Protein AF-A0AAW1JTV1-F1 (afdb_monomer_lite)

pLDDT: mean 71.6, std 23.15, range [22.08, 96.25]

Radius of gyration: 18.53 Å; chains: 1; bounding box: 73×36×43 Å

Secondary structure (DSSP, 8-state):
--------------SSEEEEEEEESS-SS-EEEEEEEEEES--SSSS---EE-TTEEEEEEEESEEEEEEEEE-TTS-EEEEEEEEE---SSSTT---EEEEEEEEHHHHHT--HHHHHHHHTT--SEEEEEETTTTEEEEEEEEEEETTEEEEEEEEEE--TTHHHHHHTTSSS-TT-----------

Structure (mmCIF, N/CA/C/O backbone):
data_AF-A0AAW1JTV1-F1
#
_entry.id   AF-A0AAW1JTV1-F1
#
loop_
_atom_site.group_PDB
_atom_site.id
_atom_site.type_symbol
_atom_site.label_atom_id
_atom_site.label_alt_id
_atom_site.label_comp_id
_atom_site.label_asym_id
_atom_site.label_entity_id
_atom_site.label_seq_id
_atom_site.pdbx_PDB_ins_code
_atom_site.Cartn_x
_atom_site.Cartn_y
_atom_site.Cartn_z
_atom_site.occupancy
_atom_site.B_iso_or_equiv
_atom_site.auth_seq_id
_atom_site.auth_comp_id
_atom_site.auth_asym_id
_atom_site.auth_atom_id
_atom_site.pdbx_PDB_model_num
ATOM 1 N N . MET A 1 1 ? 57.397 -10.780 -0.482 1.00 40.53 1 MET A N 1
ATOM 2 C CA . MET A 1 1 ? 56.504 -9.604 -0.552 1.00 40.53 1 MET A CA 1
ATOM 3 C C . MET A 1 1 ? 55.182 -10.079 -1.123 1.00 40.53 1 MET A C 1
ATOM 5 O O . MET A 1 1 ? 55.066 -10.241 -2.329 1.00 40.53 1 MET A O 1
ATOM 9 N N . SER A 1 2 ? 54.249 -10.434 -0.245 1.00 36.66 2 SER A N 1
ATOM 10 C CA . SER A 1 2 ? 52.954 -11.006 -0.615 1.00 36.66 2 SER A CA 1
ATOM 11 C C . SER A 1 2 ? 51.997 -9.858 -0.914 1.00 36.66 2 SER A C 1
ATOM 13 O O . SER A 1 2 ? 51.744 -9.028 -0.045 1.00 36.66 2 SER A O 1
ATOM 15 N N . ARG A 1 3 ? 51.544 -9.762 -2.163 1.00 36.66 3 ARG A N 1
ATOM 16 C CA . ARG A 1 3 ? 50.613 -8.734 -2.628 1.00 36.66 3 ARG A CA 1
ATOM 17 C C . ARG A 1 3 ? 49.210 -9.181 -2.216 1.00 36.66 3 ARG A C 1
ATOM 19 O O . ARG A 1 3 ? 48.700 -10.145 -2.770 1.00 36.66 3 ARG A O 1
ATOM 26 N N . SER A 1 4 ? 48.643 -8.546 -1.198 1.00 37.06 4 SER A N 1
ATOM 27 C CA . SER A 1 4 ? 47.251 -8.742 -0.800 1.00 37.06 4 SER A CA 1
ATOM 28 C C . SER A 1 4 ? 46.334 -8.182 -1.889 1.00 37.06 4 SER A C 1
ATOM 30 O O . SER A 1 4 ? 46.375 -6.991 -2.197 1.00 37.06 4 SER A O 1
ATOM 32 N N . GLU A 1 5 ? 45.542 -9.063 -2.498 1.00 38.44 5 GLU A N 1
ATOM 33 C CA . GLU A 1 5 ? 44.387 -8.702 -3.314 1.00 38.44 5 GLU A CA 1
ATOM 34 C C . GLU A 1 5 ? 43.387 -7.960 -2.427 1.00 38.44 5 GLU A C 1
ATOM 36 O O . GLU A 1 5 ? 42.869 -8.498 -1.450 1.00 38.44 5 GLU A O 1
ATOM 41 N N . VAL A 1 6 ? 43.151 -6.691 -2.751 1.00 41.97 6 VAL A N 1
ATOM 42 C CA . VAL A 1 6 ? 42.018 -5.945 -2.214 1.00 41.97 6 VAL A CA 1
ATOM 43 C C . VAL A 1 6 ? 40.786 -6.521 -2.895 1.00 41.97 6 VAL A C 1
ATOM 45 O O . VAL A 1 6 ? 40.550 -6.272 -4.077 1.00 41.97 6 VAL A O 1
ATOM 48 N N . GLN A 1 7 ? 40.041 -7.336 -2.155 1.00 36.72 7 GLN A N 1
ATOM 49 C CA . GLN A 1 7 ? 38.720 -7.794 -2.547 1.00 36.72 7 GLN A CA 1
ATOM 50 C C . GLN A 1 7 ? 37.820 -6.561 -2.629 1.00 36.72 7 GLN A C 1
ATOM 52 O O . GLN A 1 7 ? 37.421 -5.984 -1.622 1.00 36.72 7 GLN A O 1
ATOM 57 N N . SER A 1 8 ? 37.622 -6.088 -3.856 1.00 38.81 8 SER A N 1
ATOM 58 C CA . SER A 1 8 ? 36.703 -5.005 -4.163 1.00 38.81 8 SER A CA 1
ATOM 59 C C . SER A 1 8 ? 35.298 -5.544 -3.943 1.00 38.81 8 SER A C 1
ATOM 61 O O . SER A 1 8 ? 34.797 -6.279 -4.793 1.00 38.81 8 SER A O 1
ATOM 63 N N . ASP A 1 9 ? 34.679 -5.189 -2.819 1.00 37.09 9 ASP A N 1
ATOM 64 C CA . ASP A 1 9 ? 33.241 -5.350 -2.634 1.00 37.09 9 ASP A CA 1
ATOM 65 C C . ASP A 1 9 ? 32.550 -4.687 -3.826 1.00 37.09 9 ASP A C 1
ATOM 67 O O . ASP A 1 9 ? 32.603 -3.470 -4.026 1.00 37.09 9 ASP A O 1
ATOM 71 N N . SER A 1 10 ? 31.979 -5.511 -4.698 1.00 36.06 10 SER A N 1
ATOM 72 C CA . SER A 1 10 ? 31.144 -5.047 -5.787 1.00 36.06 10 SER A CA 1
ATOM 73 C C . SER A 1 10 ? 29.920 -4.396 -5.159 1.00 36.06 10 SER A C 1
ATOM 75 O O . SER A 1 10 ? 29.000 -5.088 -4.731 1.00 36.06 10 SER A O 1
ATOM 77 N N . VAL A 1 11 ? 29.921 -3.065 -5.087 1.00 39.22 11 VAL A N 1
ATOM 78 C CA . VAL A 1 11 ? 28.704 -2.281 -4.880 1.00 39.22 11 VAL A CA 1
ATOM 79 C C . VAL A 1 11 ? 27.798 -2.620 -6.056 1.00 39.22 11 VAL A C 1
ATOM 81 O O . VAL A 1 11 ? 28.020 -2.159 -7.178 1.00 39.22 11 VAL A O 1
ATOM 84 N N . GLU A 1 12 ? 26.837 -3.508 -5.826 1.00 39.34 12 GLU A N 1
ATOM 85 C CA . GLU A 1 12 ? 25.844 -3.878 -6.819 1.00 39.34 12 GLU A CA 1
ATOM 86 C C . GLU A 1 12 ? 24.985 -2.636 -7.067 1.00 39.34 12 GLU A C 1
ATOM 88 O O . GLU A 1 12 ? 24.108 -2.272 -6.286 1.00 39.34 12 GLU A O 1
ATOM 93 N N . VAL A 1 13 ? 25.330 -1.890 -8.117 1.00 43.62 13 VAL A N 1
ATOM 94 C CA . VAL A 1 13 ? 24.552 -0.734 -8.552 1.00 43.62 13 VAL A CA 1
ATOM 95 C C . VAL A 1 13 ? 23.189 -1.279 -8.959 1.00 43.62 13 VAL A C 1
ATOM 97 O O . VAL A 1 13 ? 23.071 -1.908 -10.010 1.00 43.62 13 VAL A O 1
ATOM 100 N N . VAL A 1 14 ? 22.173 -1.071 -8.118 1.00 48.91 14 VAL A N 1
ATOM 101 C CA . VAL A 1 14 ? 20.770 -1.353 -8.435 1.00 48.91 14 VAL A CA 1
ATOM 102 C C . VAL A 1 14 ? 20.417 -0.488 -9.638 1.00 48.91 14 VAL A C 1
ATOM 104 O O . VAL A 1 14 ? 20.111 0.691 -9.494 1.00 48.91 14 VAL A O 1
ATOM 107 N N . ARG A 1 15 ? 20.550 -1.044 -10.845 1.00 53.22 15 ARG A N 1
ATOM 108 C CA . ARG A 1 15 ? 20.376 -0.262 -12.074 1.00 53.22 15 ARG A CA 1
ATOM 109 C C . ARG A 1 15 ? 18.918 0.103 -12.335 1.00 53.22 15 ARG A C 1
ATOM 111 O O . ARG A 1 15 ? 18.697 1.003 -13.124 1.00 53.22 15 ARG A O 1
ATOM 118 N N . PHE A 1 16 ? 17.958 -0.546 -11.667 1.00 67.12 16 PHE A N 1
ATOM 119 C CA . PHE A 1 16 ? 16.525 -0.297 -11.835 1.00 67.12 16 PHE A CA 1
ATOM 120 C C . PHE A 1 16 ? 15.776 -0.589 -10.528 1.00 67.12 16 PHE A C 1
ATOM 122 O O . PHE A 1 16 ? 15.610 -1.752 -10.153 1.00 67.12 16 PHE A O 1
ATOM 129 N N . GLY A 1 17 ? 15.341 0.452 -9.819 1.00 75.69 17 GLY A N 1
ATOM 130 C CA . GLY A 1 17 ? 14.604 0.311 -8.559 1.00 75.69 17 GLY A CA 1
ATOM 131 C C . GLY A 1 17 ? 13.541 1.386 -8.362 1.00 75.69 17 GLY A C 1
ATOM 132 O O . GLY A 1 17 ? 13.475 2.365 -9.100 1.00 75.69 17 GLY A O 1
ATOM 133 N N . THR A 1 18 ? 12.709 1.223 -7.343 1.00 83.19 18 THR A N 1
ATOM 134 C CA . THR A 1 18 ? 11.696 2.213 -6.965 1.00 83.19 18 THR A CA 1
ATOM 135 C C . THR A 1 18 ? 12.010 2.726 -5.571 1.00 83.19 18 THR A C 1
ATOM 137 O O . THR A 1 18 ? 12.048 1.962 -4.604 1.00 83.19 18 THR A O 1
ATOM 140 N N . ARG A 1 19 ? 12.236 4.034 -5.433 1.00 85.25 19 ARG A N 1
ATOM 141 C CA . ARG A 1 19 ? 12.331 4.676 -4.123 1.00 85.25 19 ARG A CA 1
ATOM 142 C C . ARG A 1 19 ? 10.920 4.956 -3.623 1.00 85.25 19 ARG A C 1
ATOM 144 O O . ARG A 1 19 ? 10.290 5.922 -4.046 1.00 85.25 19 ARG A O 1
ATOM 151 N N . VAL A 1 20 ? 10.443 4.130 -2.704 1.00 87.06 20 VAL A N 1
ATOM 152 C CA . VAL A 1 20 ? 9.110 4.235 -2.114 1.00 87.06 20 VAL A CA 1
ATOM 153 C C . VAL A 1 20 ? 9.182 5.008 -0.803 1.00 87.06 20 VAL A C 1
ATOM 155 O O . VAL A 1 20 ? 9.934 4.657 0.107 1.00 87.06 20 VAL A O 1
ATOM 158 N N . THR A 1 21 ? 8.401 6.080 -0.708 1.00 88.50 21 THR A N 1
ATOM 159 C CA . THR A 1 21 ? 8.138 6.810 0.533 1.00 88.50 21 THR A CA 1
ATOM 160 C C . THR A 1 21 ? 6.748 6.448 1.031 1.00 88.50 21 THR A C 1
ATOM 162 O O . THR A 1 21 ? 5.757 6.663 0.331 1.00 88.50 21 THR A O 1
ATOM 165 N N . VAL A 1 22 ? 6.682 5.921 2.247 1.00 88.44 22 VAL A N 1
ATOM 166 C CA . VAL A 1 22 ? 5.445 5.472 2.892 1.00 88.44 22 VAL A CA 1
ATOM 167 C C . VAL A 1 22 ? 5.223 6.339 4.120 1.00 88.44 22 VAL A C 1
ATOM 169 O O . VAL A 1 22 ? 6.075 6.367 5.012 1.00 88.44 22 VAL A O 1
ATOM 172 N N . SER A 1 23 ? 4.112 7.073 4.155 1.00 87.62 23 SER A N 1
ATOM 173 C CA . SER A 1 23 ? 3.835 8.043 5.217 1.00 87.62 23 SER A CA 1
ATOM 174 C C . SER A 1 23 ? 2.648 7.636 6.085 1.00 87.62 23 SER A C 1
ATOM 176 O O . SER A 1 23 ? 1.521 7.532 5.602 1.00 87.62 23 SER A O 1
ATOM 178 N N . ASN A 1 24 ? 2.875 7.546 7.393 1.00 88.12 24 ASN A N 1
ATOM 179 C CA . ASN A 1 24 ? 1.824 7.435 8.397 1.00 88.12 24 ASN A CA 1
ATOM 180 C C . ASN A 1 24 ? 1.560 8.816 9.025 1.00 88.12 24 ASN A C 1
ATOM 182 O O . ASN A 1 24 ? 1.969 9.096 10.148 1.00 88.12 24 ASN A O 1
ATOM 186 N N . LYS A 1 25 ? 0.949 9.732 8.266 1.00 77.12 25 LYS A N 1
ATOM 187 C CA . LYS A 1 25 ? 0.691 11.113 8.730 1.00 77.12 25 LYS A CA 1
ATOM 188 C C . LYS A 1 25 ? -0.675 11.310 9.370 1.00 77.12 25 LYS A C 1
ATOM 190 O O . LYS A 1 25 ? -0.880 12.305 10.054 1.00 77.12 25 LYS A O 1
ATOM 195 N N . TYR A 1 26 ? -1.618 10.421 9.079 1.00 79.88 26 TYR A N 1
ATOM 196 C CA . TYR A 1 26 ? -3.025 10.631 9.407 1.00 79.88 26 TYR A CA 1
ATOM 197 C C . TYR A 1 26 ? -3.603 9.535 10.308 1.00 79.88 26 TYR A C 1
ATOM 199 O O . TYR A 1 26 ? -4.740 9.681 10.754 1.00 79.88 26 TYR A O 1
ATOM 207 N N . LEU A 1 27 ? -2.857 8.457 10.577 1.00 81.50 27 LEU A N 1
ATOM 208 C CA . LEU A 1 27 ? -3.247 7.446 11.558 1.00 81.50 27 LEU A CA 1
ATOM 209 C C . LEU A 1 27 ? -2.667 7.828 12.924 1.00 81.50 27 LEU A C 1
ATOM 211 O O . LEU A 1 27 ? -1.599 8.434 13.027 1.00 81.50 27 LEU A O 1
ATOM 215 N N . THR A 1 28 ? -3.396 7.486 13.981 1.00 85.44 28 THR A N 1
ATOM 216 C CA . THR A 1 28 ? -2.975 7.719 15.370 1.00 85.44 28 THR A CA 1
ATOM 217 C C . THR A 1 28 ?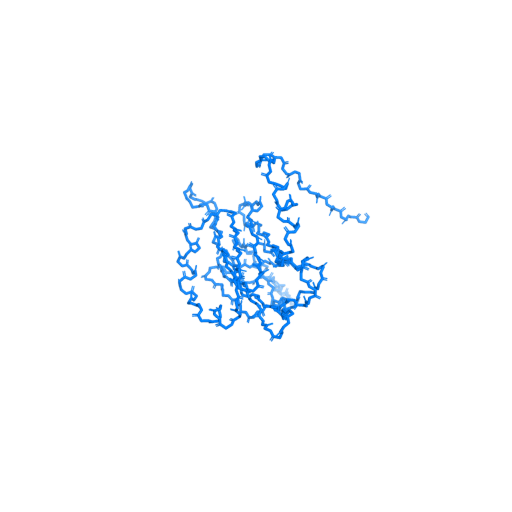 -2.160 6.565 15.939 1.00 85.44 28 THR A C 1
ATOM 219 O O . THR A 1 28 ? -1.496 6.742 16.954 1.00 85.44 28 THR A O 1
ATOM 222 N N . GLU A 1 29 ? -2.203 5.408 15.282 1.00 89.75 29 GLU A N 1
ATOM 223 C CA . GLU A 1 29 ? -1.523 4.179 15.682 1.00 89.75 29 GLU A CA 1
ATOM 224 C C . GLU A 1 29 ? -0.346 3.876 14.744 1.00 89.75 29 GLU A C 1
ATOM 226 O O . GLU A 1 29 ? -0.241 4.419 13.637 1.00 89.75 29 GLU A O 1
ATOM 231 N N . THR A 1 30 ? 0.564 3.017 15.202 1.00 92.25 30 THR A N 1
ATOM 232 C CA . THR A 1 30 ? 1.687 2.538 14.390 1.00 92.25 30 THR A CA 1
ATOM 233 C C . THR A 1 30 ? 1.175 1.680 13.239 1.00 92.25 30 THR A C 1
ATOM 235 O O . THR A 1 30 ? 0.382 0.760 13.435 1.00 92.25 30 THR A O 1
ATOM 238 N N . MET A 1 31 ? 1.674 1.970 12.040 1.00 93.88 31 MET A N 1
ATOM 239 C CA . MET A 1 31 ? 1.422 1.167 10.853 1.00 93.88 31 MET A CA 1
ATOM 240 C C . MET A 1 31 ? 2.515 0.110 10.708 1.00 93.88 31 MET A C 1
ATOM 242 O O . MET A 1 31 ? 3.699 0.418 10.846 1.00 93.88 31 MET A O 1
ATOM 246 N N . THR A 1 32 ? 2.126 -1.118 10.395 1.00 95.62 32 THR A N 1
ATOM 247 C CA . THR A 1 32 ? 3.022 -2.268 10.276 1.00 95.62 32 THR A CA 1
ATOM 248 C C . THR A 1 32 ? 3.079 -2.743 8.829 1.00 95.62 32 THR A C 1
ATOM 250 O O . THR A 1 32 ? 2.051 -2.825 8.165 1.00 95.62 32 THR A O 1
ATOM 253 N N . LEU A 1 33 ? 4.272 -3.048 8.318 1.00 95.06 33 LEU A N 1
ATOM 254 C CA . LEU A 1 33 ? 4.450 -3.771 7.059 1.00 95.06 33 LEU A CA 1
ATOM 255 C C . LEU A 1 33 ? 4.179 -5.259 7.309 1.00 95.06 33 LEU A C 1
ATOM 257 O O . LEU A 1 33 ? 4.971 -5.930 7.967 1.00 95.06 33 LEU A O 1
ATOM 261 N N . ASP A 1 34 ? 3.083 -5.774 6.759 1.00 94.56 34 ASP A N 1
ATOM 262 C CA . ASP A 1 34 ? 2.693 -7.176 6.932 1.00 94.56 34 ASP A CA 1
ATOM 263 C C . ASP A 1 34 ? 3.415 -8.089 5.937 1.00 94.56 34 ASP A C 1
ATOM 265 O O . ASP A 1 34 ? 3.880 -9.178 6.272 1.00 94.56 34 ASP A O 1
ATOM 269 N N . ARG A 1 35 ? 3.416 -7.675 4.665 1.00 93.56 35 ARG A N 1
ATOM 270 C CA . ARG A 1 35 ? 3.853 -8.482 3.523 1.00 93.56 35 ARG A CA 1
ATOM 271 C C . ARG A 1 35 ? 4.440 -7.572 2.455 1.00 93.56 35 ARG A C 1
ATOM 273 O O . ARG A 1 35 ? 3.900 -6.504 2.181 1.00 93.56 35 ARG A O 1
ATOM 280 N N . CYS A 1 36 ? 5.508 -8.020 1.812 1.00 92.69 36 CYS A N 1
ATOM 281 C CA . CYS A 1 36 ? 6.115 -7.351 0.669 1.00 92.69 36 CYS A CA 1
ATOM 282 C C . CYS A 1 36 ? 6.482 -8.415 -0.365 1.00 92.69 36 CYS A C 1
ATOM 284 O O . CYS A 1 36 ? 7.072 -9.434 -0.005 1.00 92.69 36 CYS A O 1
ATOM 286 N N . ASN A 1 37 ? 6.122 -8.193 -1.625 1.00 92.88 37 ASN A N 1
ATOM 287 C CA . ASN A 1 37 ? 6.484 -9.073 -2.729 1.00 92.88 37 ASN A CA 1
ATOM 288 C C . ASN A 1 37 ? 7.131 -8.247 -3.836 1.00 92.88 37 ASN A C 1
ATOM 290 O O . ASN A 1 37 ? 6.561 -7.253 -4.285 1.00 92.88 37 ASN A O 1
ATOM 294 N N . ILE A 1 38 ? 8.314 -8.669 -4.267 1.00 90.69 38 ILE A N 1
ATOM 295 C CA . ILE A 1 38 ? 9.074 -8.029 -5.335 1.00 90.69 38 ILE A CA 1
ATOM 296 C C . ILE A 1 38 ? 9.084 -8.987 -6.518 1.00 90.69 38 ILE A C 1
ATOM 298 O O . ILE A 1 38 ? 9.694 -10.051 -6.457 1.00 90.69 38 ILE A O 1
ATOM 302 N N . TRP A 1 39 ? 8.402 -8.604 -7.593 1.00 90.25 39 TRP A N 1
ATOM 303 C CA . TRP A 1 39 ? 8.338 -9.406 -8.814 1.00 90.25 39 TRP A CA 1
ATOM 304 C C . TRP A 1 39 ? 9.518 -9.127 -9.746 1.00 90.25 39 TRP A C 1
ATOM 306 O O . TRP A 1 39 ? 9.951 -10.024 -10.465 1.00 90.25 39 TRP A O 1
ATOM 316 N N . TYR A 1 40 ? 10.042 -7.895 -9.741 1.00 87.44 40 TYR A N 1
ATOM 317 C CA . TYR A 1 40 ? 11.199 -7.506 -10.550 1.00 87.44 40 TYR A CA 1
ATOM 318 C C . TYR A 1 40 ? 12.127 -6.560 -9.781 1.00 87.44 40 TYR A C 1
ATOM 320 O O . TYR A 1 40 ? 11.672 -5.650 -9.088 1.00 87.44 40 TYR A O 1
ATOM 328 N N . GLY A 1 41 ? 13.436 -6.761 -9.954 1.00 80.81 41 GLY A N 1
ATOM 329 C CA . GLY A 1 41 ? 14.491 -6.045 -9.234 1.00 80.81 41 GLY A CA 1
ATOM 330 C C . GLY A 1 41 ? 14.848 -6.695 -7.893 1.00 80.81 41 GLY A C 1
ATOM 331 O O . GLY A 1 41 ? 14.384 -7.786 -7.572 1.00 80.81 41 GLY A O 1
ATOM 332 N N . HIS A 1 42 ? 15.689 -6.013 -7.115 1.00 72.94 42 HIS A N 1
ATOM 333 C CA . HIS A 1 42 ? 16.173 -6.490 -5.818 1.00 72.94 42 HIS A CA 1
ATOM 334 C C . HIS A 1 42 ? 15.968 -5.437 -4.726 1.00 72.94 42 HIS A C 1
ATOM 336 O O . HIS A 1 42 ? 15.878 -4.239 -5.002 1.00 72.94 42 HIS A O 1
ATOM 342 N N . LEU A 1 43 ? 15.883 -5.897 -3.478 1.00 72.62 43 LEU A N 1
ATOM 343 C CA . LEU A 1 43 ? 15.850 -5.036 -2.301 1.00 72.62 43 LEU A CA 1
ATOM 344 C C . LEU A 1 43 ? 17.255 -4.505 -2.022 1.00 72.62 43 LEU A C 1
ATOM 346 O O . LEU A 1 43 ? 18.206 -5.277 -1.975 1.00 72.62 43 LEU A O 1
ATOM 350 N N . SER A 1 44 ? 17.377 -3.198 -1.794 1.00 69.69 44 SER A N 1
ATOM 351 C CA . SER A 1 44 ? 18.658 -2.598 -1.398 1.00 69.69 44 SER A CA 1
ATOM 352 C C . SER A 1 44 ? 18.838 -2.517 0.121 1.00 69.69 44 SER A C 1
ATOM 354 O O . SER A 1 44 ? 19.921 -2.154 0.578 1.00 69.69 44 SER A O 1
ATOM 356 N N . VAL A 1 45 ? 17.785 -2.779 0.902 1.00 67.25 45 VAL A N 1
ATOM 357 C CA . VAL A 1 45 ? 17.792 -2.675 2.366 1.00 67.25 45 VAL A CA 1
ATOM 358 C C . VAL A 1 45 ? 17.118 -3.911 2.954 1.00 67.25 45 VAL A C 1
ATOM 360 O O . VAL A 1 45 ? 15.944 -4.159 2.680 1.00 67.25 45 VAL A O 1
ATOM 363 N N . ASP A 1 46 ? 17.870 -4.655 3.761 1.00 67.62 46 ASP A N 1
ATOM 364 C CA . ASP A 1 46 ? 17.407 -5.796 4.551 1.00 67.62 46 ASP A CA 1
ATOM 365 C C . ASP A 1 46 ? 17.981 -5.652 5.978 1.00 67.62 46 ASP A C 1
ATOM 367 O O . ASP A 1 46 ? 19.203 -5.516 6.115 1.00 67.62 46 ASP A O 1
ATOM 371 N N . PRO A 1 47 ? 17.149 -5.599 7.038 1.00 75.06 47 PRO A N 1
ATOM 372 C CA . PRO A 1 47 ? 15.690 -5.747 7.039 1.00 75.06 47 PRO A CA 1
ATOM 373 C C . PRO A 1 47 ? 14.922 -4.509 6.557 1.00 75.06 47 PRO A C 1
ATOM 375 O O . PRO A 1 47 ? 15.325 -3.366 6.782 1.00 75.06 47 PRO A O 1
ATOM 378 N N . LEU A 1 48 ? 13.764 -4.746 5.926 1.00 84.06 48 LEU A N 1
ATOM 379 C CA . LEU A 1 48 ? 12.786 -3.696 5.630 1.00 84.06 48 LEU A CA 1
ATOM 380 C C . LEU A 1 48 ? 12.229 -3.111 6.938 1.00 84.06 48 LEU A C 1
ATOM 382 O O . LEU A 1 48 ? 11.955 -3.872 7.867 1.00 84.06 48 LEU A O 1
ATOM 386 N N . PRO A 1 49 ? 12.008 -1.786 7.029 1.00 83.88 49 PRO A N 1
ATOM 387 C CA . PRO A 1 49 ? 11.358 -1.200 8.193 1.00 83.88 49 PRO A CA 1
ATOM 388 C C . PRO A 1 49 ? 9.937 -1.757 8.317 1.00 83.88 49 PRO A C 1
ATOM 390 O O . PRO A 1 49 ? 9.084 -1.530 7.457 1.00 83.88 49 PRO A O 1
ATOM 393 N N . THR A 1 50 ? 9.703 -2.501 9.395 1.00 90.75 50 THR A N 1
ATOM 394 C CA . THR A 1 50 ? 8.430 -3.177 9.650 1.00 90.75 50 THR A CA 1
ATOM 395 C C . THR A 1 50 ? 7.404 -2.280 10.324 1.00 90.75 50 THR A C 1
ATOM 397 O O . THR A 1 50 ? 6.225 -2.598 10.286 1.00 90.75 50 THR A O 1
ATOM 400 N N . GLU A 1 51 ? 7.821 -1.165 10.923 1.00 94.62 51 GLU A N 1
ATOM 401 C CA . GLU A 1 51 ? 6.953 -0.258 11.673 1.00 94.62 51 GLU A CA 1
ATOM 402 C C . GLU A 1 51 ? 7.144 1.193 11.233 1.00 94.62 51 GLU A C 1
ATOM 404 O O . GLU A 1 51 ? 8.262 1.659 10.995 1.00 94.62 51 GLU A O 1
ATOM 409 N N . ILE A 1 52 ? 6.034 1.920 11.143 1.00 92.62 52 ILE A N 1
ATOM 410 C CA . ILE A 1 52 ? 5.980 3.331 10.773 1.00 92.62 52 ILE A CA 1
ATOM 411 C C . ILE A 1 52 ? 5.123 4.042 11.820 1.00 92.62 52 ILE A C 1
ATOM 413 O O . ILE A 1 52 ? 3.892 3.929 11.834 1.00 92.62 52 ILE A O 1
ATOM 417 N N . LEU A 1 53 ? 5.793 4.771 12.712 1.00 92.88 53 LEU A N 1
ATOM 418 C CA . LEU A 1 53 ? 5.169 5.483 13.828 1.00 92.88 53 LEU A CA 1
ATOM 419 C C . LEU A 1 53 ? 4.179 6.560 13.344 1.00 92.88 53 LEU A C 1
ATOM 421 O O . LEU A 1 53 ? 4.349 7.090 12.238 1.00 92.88 53 LEU A O 1
ATOM 425 N N . PRO A 1 54 ? 3.194 6.947 14.172 1.00 88.94 54 PRO A N 1
ATOM 426 C CA . PRO A 1 54 ? 2.327 8.086 13.886 1.00 88.94 54 PRO A CA 1
ATOM 427 C C . PRO A 1 54 ? 3.126 9.358 13.578 1.00 88.94 54 PRO A C 1
ATOM 429 O O . PRO A 1 54 ? 4.141 9.644 14.215 1.00 88.94 54 PRO A O 1
ATOM 432 N N . ASN A 1 55 ? 2.647 10.146 12.617 1.00 84.56 55 ASN A N 1
ATOM 433 C CA . ASN A 1 55 ? 3.288 11.367 12.116 1.00 84.56 55 ASN A CA 1
ATOM 434 C C . ASN A 1 55 ? 4.708 11.163 11.554 1.00 84.56 55 ASN A C 1
ATOM 436 O O . ASN A 1 55 ? 5.519 12.091 11.569 1.00 84.56 55 ASN A O 1
ATOM 440 N N . SER A 1 56 ? 5.014 9.972 11.032 1.00 87.94 56 SER A N 1
ATOM 441 C CA . SER A 1 56 ? 6.329 9.655 10.465 1.00 87.94 56 SER A CA 1
ATOM 442 C C . SER A 1 56 ? 6.251 9.127 9.030 1.00 87.94 56 SER A C 1
ATOM 444 O O . SER A 1 56 ? 5.177 8.955 8.442 1.00 87.94 56 SER A O 1
ATOM 446 N N . SER A 1 57 ? 7.411 8.944 8.401 1.00 87.19 57 SER A N 1
ATOM 447 C CA . SER A 1 57 ? 7.517 8.362 7.064 1.00 87.19 57 SER A CA 1
ATOM 448 C C . SER A 1 57 ? 8.827 7.602 6.925 1.00 87.19 57 SER A C 1
ATOM 450 O O . SER A 1 57 ? 9.850 8.023 7.466 1.00 87.19 57 SER A O 1
ATOM 452 N N . VAL A 1 58 ? 8.807 6.523 6.152 1.00 87.56 58 VAL A N 1
ATOM 453 C CA . VAL A 1 58 ? 10.001 5.746 5.805 1.00 87.56 58 VAL A CA 1
ATOM 454 C C . VAL A 1 58 ? 10.275 5.861 4.314 1.00 87.56 58 VAL A C 1
ATOM 456 O O . VAL A 1 58 ? 9.350 5.980 3.511 1.00 87.56 58 VAL A O 1
ATOM 459 N N . LYS A 1 59 ? 11.556 5.850 3.946 1.00 86.38 59 LYS A N 1
ATOM 460 C CA . LYS A 1 59 ? 12.017 5.849 2.555 1.00 86.38 59 LYS A CA 1
ATOM 461 C C . LYS A 1 59 ? 12.802 4.575 2.310 1.00 86.38 59 LYS A C 1
ATOM 463 O O . LYS A 1 59 ? 13.739 4.293 3.051 1.00 86.38 59 LYS A O 1
ATOM 468 N N . ILE A 1 60 ? 12.428 3.830 1.281 1.00 85.31 60 ILE A N 1
ATOM 469 C CA . ILE A 1 60 ? 12.976 2.504 1.006 1.00 85.31 60 ILE A CA 1
ATOM 470 C C . ILE A 1 60 ? 13.266 2.397 -0.487 1.00 85.31 60 ILE A C 1
ATOM 472 O O . ILE A 1 60 ? 12.475 2.867 -1.300 1.00 85.31 60 ILE A O 1
ATOM 476 N N . LEU A 1 61 ? 14.396 1.796 -0.858 1.00 84.88 61 LEU A N 1
ATOM 477 C CA . LEU A 1 61 ? 14.681 1.432 -2.244 1.00 84.88 61 LEU A CA 1
ATOM 478 C C . LEU A 1 61 ? 14.304 -0.038 -2.458 1.00 84.88 61 LEU A C 1
ATOM 480 O O . LEU A 1 61 ? 14.917 -0.934 -1.874 1.00 84.88 61 LEU A O 1
ATOM 484 N N . LEU A 1 62 ? 13.277 -0.257 -3.273 1.00 87.38 62 LEU A N 1
ATOM 485 C CA . LEU A 1 62 ? 12.715 -1.563 -3.604 1.00 87.38 62 LEU A CA 1
ATOM 486 C C . LEU A 1 62 ? 13.003 -1.913 -5.069 1.00 87.38 62 LEU A C 1
ATOM 488 O O . LEU A 1 62 ? 13.463 -1.068 -5.842 1.00 87.38 62 LEU A O 1
ATOM 492 N N . GLY A 1 63 ? 12.706 -3.155 -5.455 1.00 85.38 63 GLY A N 1
ATOM 493 C CA . GLY A 1 63 ? 12.748 -3.560 -6.858 1.00 85.38 63 GLY A CA 1
ATOM 494 C C . GLY A 1 63 ? 11.799 -2.724 -7.721 1.00 85.38 63 GLY A C 1
ATOM 495 O O . GLY A 1 63 ? 10.863 -2.109 -7.213 1.00 85.38 63 GLY A O 1
ATOM 496 N N . SER A 1 64 ? 12.042 -2.706 -9.029 1.00 86.00 64 SER A N 1
ATOM 497 C CA . SER A 1 64 ? 11.278 -1.924 -10.006 1.00 86.00 64 SER A CA 1
ATOM 498 C C . SER A 1 64 ? 9.806 -2.321 -10.109 1.00 86.00 64 SER A C 1
ATOM 500 O O . SER A 1 64 ? 8.997 -1.555 -10.624 1.00 86.00 64 SER A O 1
ATOM 502 N N . LYS A 1 65 ? 9.433 -3.506 -9.622 1.00 89.44 65 LYS A N 1
ATOM 503 C CA . LYS A 1 65 ? 8.040 -3.930 -9.571 1.00 89.44 65 LYS A CA 1
ATOM 504 C C . LYS A 1 65 ? 7.755 -4.746 -8.325 1.00 89.44 65 LYS A C 1
ATOM 506 O O . LYS A 1 65 ? 8.430 -5.745 -8.063 1.00 89.44 65 LYS A O 1
ATOM 511 N N . GLY A 1 66 ? 6.705 -4.380 -7.610 1.00 92.88 66 GLY A N 1
ATOM 512 C CA . GLY A 1 66 ? 6.320 -5.069 -6.391 1.00 92.88 66 GLY A CA 1
ATOM 513 C C . GLY A 1 66 ? 4.999 -4.583 -5.827 1.00 92.88 66 GLY A C 1
ATOM 514 O O . GLY A 1 66 ? 4.329 -3.716 -6.392 1.00 92.88 66 GLY A O 1
ATOM 515 N N . ALA A 1 67 ? 4.631 -5.163 -4.696 1.00 94.88 67 ALA A N 1
ATOM 516 C CA . ALA A 1 67 ? 3.578 -4.643 -3.851 1.00 94.88 67 ALA A CA 1
ATOM 517 C C . ALA A 1 67 ? 3.938 -4.807 -2.373 1.00 94.88 67 ALA A C 1
ATOM 519 O O . ALA A 1 67 ? 4.711 -5.685 -1.982 1.00 94.88 67 ALA A O 1
ATOM 520 N N . ALA A 1 68 ? 3.359 -3.950 -1.546 1.00 94.94 68 ALA A N 1
ATOM 521 C CA . ALA A 1 68 ? 3.499 -3.981 -0.105 1.00 94.94 68 ALA A CA 1
ATOM 522 C C . ALA A 1 68 ? 2.122 -3.832 0.538 1.00 94.94 68 ALA A C 1
ATOM 524 O O . ALA A 1 68 ? 1.320 -2.990 0.128 1.00 94.94 68 ALA A O 1
ATOM 525 N N . GLN A 1 69 ? 1.863 -4.661 1.544 1.00 96.25 69 GLN A N 1
ATOM 526 C CA . GLN A 1 69 ? 0.686 -4.567 2.385 1.00 96.25 69 GLN A CA 1
ATOM 527 C C . GLN A 1 69 ? 1.077 -3.993 3.738 1.00 96.25 69 GLN A C 1
ATOM 529 O O . GLN A 1 69 ? 1.931 -4.549 4.432 1.00 96.25 69 GLN A O 1
ATOM 534 N N . TYR A 1 70 ? 0.383 -2.936 4.129 1.00 95.25 70 TYR A N 1
ATOM 535 C CA . TYR A 1 70 ? 0.501 -2.327 5.441 1.00 95.25 70 TYR A CA 1
ATOM 536 C C . TYR A 1 70 ? -0.786 -2.523 6.225 1.00 95.25 70 TYR A C 1
ATOM 538 O O . TYR A 1 70 ? -1.864 -2.547 5.631 1.00 95.25 70 TYR A O 1
ATOM 546 N N . SER A 1 71 ? -0.694 -2.623 7.545 1.00 95.44 71 SER A N 1
ATOM 547 C CA . SER A 1 71 ? -1.853 -2.673 8.428 1.00 95.44 71 SER A CA 1
ATOM 548 C C . SER A 1 71 ? -1.718 -1.741 9.617 1.00 95.44 71 SER A C 1
ATOM 550 O O . SER A 1 71 ? -0.629 -1.296 9.967 1.00 95.44 71 SER A O 1
ATOM 552 N N . CYS A 1 72 ? -2.852 -1.393 10.212 1.00 93.25 72 CYS A N 1
ATOM 553 C CA . CYS A 1 72 ? -2.920 -0.524 11.375 1.00 93.25 72 CYS A CA 1
ATOM 554 C C . CYS A 1 72 ? -4.186 -0.861 12.172 1.00 93.25 72 CYS A C 1
ATOM 556 O O . CYS A 1 72 ? -5.261 -0.994 11.566 1.00 93.25 72 CYS A O 1
ATOM 558 N N . PRO A 1 73 ? -4.105 -0.981 13.509 1.00 90.06 73 PRO A N 1
ATOM 559 C CA . PRO A 1 73 ? -5.292 -1.028 14.352 1.00 90.06 73 PRO A CA 1
ATOM 560 C C . PRO A 1 73 ? -6.156 0.215 14.126 1.00 90.06 73 PRO A C 1
ATOM 562 O O . PRO A 1 73 ? -5.634 1.322 13.965 1.00 90.06 73 PRO A O 1
ATOM 565 N N . VAL A 1 74 ? -7.475 0.033 14.112 1.00 77.62 74 VAL A N 1
ATOM 566 C CA . VAL A 1 74 ? -8.439 1.132 13.999 1.00 77.62 74 VAL A CA 1
ATOM 567 C C . VAL A 1 74 ? -9.358 1.161 15.217 1.00 77.62 74 VAL A C 1
ATOM 569 O O . VAL A 1 74 ? -9.517 0.171 15.941 1.00 77.62 74 VAL A O 1
ATOM 572 N N . SER A 1 75 ? -9.958 2.320 15.484 1.00 70.62 75 SER A N 1
ATOM 573 C CA . SER A 1 75 ? -10.900 2.465 16.593 1.00 70.62 75 SER A CA 1
ATOM 574 C C . SER A 1 75 ? -12.076 1.494 16.425 1.00 70.62 75 SER A C 1
ATOM 576 O O . SER A 1 75 ? -12.665 1.390 15.354 1.00 70.62 75 SER A O 1
ATOM 578 N N . GLY A 1 76 ? -12.409 0.760 17.490 1.00 70.12 76 GLY A N 1
ATOM 579 C CA . GLY A 1 76 ? -13.436 -0.292 17.452 1.00 70.12 76 GLY A CA 1
ATOM 580 C C . GLY A 1 76 ? -12.894 -1.725 17.438 1.00 70.12 76 GLY A C 1
ATOM 581 O O . GLY A 1 76 ? -13.690 -2.657 17.468 1.00 70.12 76 GLY A O 1
ATOM 582 N N . GLY A 1 77 ? -11.569 -1.914 17.466 1.00 74.81 77 GLY A N 1
ATOM 583 C CA . GLY A 1 77 ? -10.935 -3.233 17.619 1.00 74.81 77 GLY A CA 1
ATOM 584 C C . GLY A 1 77 ? -10.747 -4.004 16.311 1.00 74.81 77 GLY A C 1
ATOM 585 O O . GLY A 1 77 ? -10.251 -5.128 16.332 1.00 74.81 77 GLY A O 1
ATOM 586 N N . GLU A 1 78 ? -11.116 -3.405 15.182 1.00 84.12 78 GLU A N 1
ATOM 587 C CA . GLU A 1 78 ? -10.799 -3.916 13.853 1.00 84.12 78 GLU A CA 1
ATOM 588 C C . GLU A 1 78 ? -9.383 -3.485 13.431 1.00 84.12 78 GLU A C 1
ATOM 590 O O . GLU A 1 78 ? -8.796 -2.548 13.979 1.00 84.12 78 GLU A O 1
ATOM 595 N N . THR A 1 79 ? -8.836 -4.156 12.420 1.00 91.81 79 THR A N 1
ATOM 596 C CA . THR A 1 79 ? -7.569 -3.774 11.786 1.00 91.81 79 THR A CA 1
ATOM 597 C C . THR A 1 79 ? -7.844 -3.452 10.330 1.00 91.81 79 THR A C 1
ATOM 599 O O . THR A 1 79 ? -8.423 -4.270 9.608 1.00 91.81 79 THR A O 1
ATOM 602 N N . ALA A 1 80 ? -7.412 -2.278 9.884 1.00 91.94 80 ALA A N 1
ATOM 603 C CA . ALA A 1 80 ? -7.432 -1.926 8.475 1.00 91.94 80 ALA A CA 1
ATOM 604 C C . ALA A 1 80 ? -6.102 -2.291 7.827 1.00 91.94 80 ALA A C 1
ATOM 606 O O . ALA A 1 80 ? -5.057 -2.322 8.483 1.00 91.94 80 ALA A O 1
ATOM 607 N N . ALA A 1 81 ? -6.152 -2.556 6.530 1.00 94.69 81 ALA A N 1
ATOM 608 C CA . ALA A 1 81 ? -4.974 -2.769 5.721 1.00 94.69 81 ALA A CA 1
ATOM 609 C C . ALA A 1 81 ? -5.074 -2.030 4.390 1.00 94.69 81 ALA A C 1
ATOM 611 O O . ALA A 1 81 ? -6.155 -1.686 3.903 1.00 94.69 81 ALA A O 1
ATOM 612 N N . TRP A 1 82 ? -3.908 -1.804 3.810 1.00 94.69 82 TRP A N 1
ATOM 613 C CA . TRP A 1 82 ? -3.708 -1.084 2.572 1.00 94.69 82 TRP A CA 1
ATOM 614 C C . TRP A 1 82 ? -2.701 -1.835 1.724 1.00 94.69 82 TRP A C 1
ATOM 616 O O . TRP A 1 82 ? -1.704 -2.335 2.244 1.00 94.69 82 TRP A O 1
ATOM 626 N N . ILE A 1 83 ? -2.938 -1.873 0.422 1.00 95.62 83 ILE A N 1
ATOM 627 C CA . ILE A 1 83 ? -2.011 -2.430 -0.553 1.00 95.62 83 ILE A CA 1
ATOM 628 C C . ILE A 1 83 ? -1.546 -1.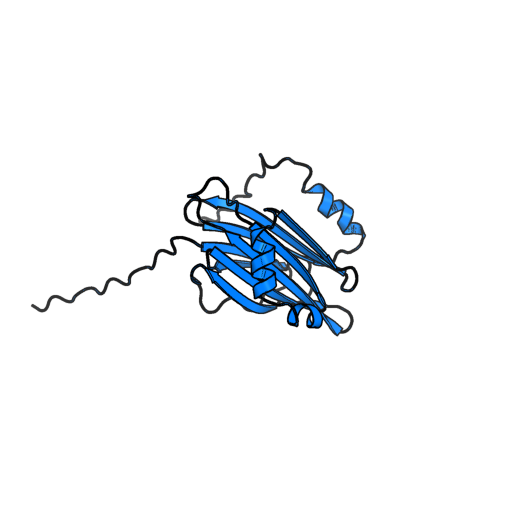300 -1.455 1.00 95.62 83 ILE A C 1
ATOM 630 O O . ILE A 1 83 ? -2.359 -0.573 -2.024 1.00 95.62 83 ILE A O 1
ATOM 634 N N . LEU A 1 84 ? -0.229 -1.188 -1.577 1.00 94.88 84 LEU A N 1
ATOM 635 C CA . LEU A 1 84 ? 0.459 -0.320 -2.517 1.00 94.88 84 LEU A CA 1
ATOM 636 C C . LEU A 1 84 ? 1.214 -1.203 -3.505 1.00 94.88 84 LEU A C 1
ATOM 638 O O . LEU A 1 84 ? 2.144 -1.900 -3.103 1.00 94.88 84 LEU A O 1
ATOM 642 N N . ALA A 1 85 ? 0.835 -1.168 -4.778 1.00 95.12 85 ALA A N 1
ATOM 643 C CA . ALA A 1 85 ? 1.527 -1.861 -5.859 1.00 95.12 85 ALA A CA 1
ATOM 644 C C . ALA A 1 85 ? 2.156 -0.862 -6.832 1.00 95.12 85 ALA A C 1
ATOM 646 O O . ALA A 1 85 ? 1.586 0.201 -7.088 1.00 95.12 85 ALA A O 1
ATOM 647 N N . TRP A 1 86 ? 3.309 -1.223 -7.393 1.00 92.00 86 TRP A N 1
ATOM 648 C CA . TRP A 1 86 ? 4.036 -0.414 -8.370 1.00 92.00 86 TRP A CA 1
ATOM 649 C C . TRP A 1 86 ? 4.630 -1.265 -9.500 1.00 92.00 86 TRP A C 1
ATOM 651 O O . TRP A 1 86 ? 5.030 -2.414 -9.297 1.00 92.00 86 TRP A O 1
ATOM 661 N N . ASP A 1 87 ? 4.698 -0.680 -10.692 1.00 89.56 87 ASP A N 1
ATOM 662 C CA . ASP A 1 87 ? 5.443 -1.167 -11.858 1.00 89.56 87 ASP A CA 1
ATOM 663 C C . ASP A 1 87 ? 6.169 0.034 -12.464 1.00 89.56 87 ASP A C 1
ATOM 665 O O . ASP A 1 87 ? 5.580 0.814 -13.208 1.00 89.56 87 ASP A O 1
ATOM 669 N N . SER A 1 88 ? 7.429 0.235 -12.074 1.00 80.94 88 SER A N 1
ATOM 670 C CA . SER A 1 88 ? 8.288 1.282 -12.616 1.00 80.94 88 SER A CA 1
ATOM 671 C C . SER A 1 88 ? 9.272 0.682 -13.614 1.00 80.94 88 SER A C 1
ATOM 673 O O . SER A 1 88 ? 10.369 0.242 -13.246 1.00 80.94 88 SER A O 1
ATOM 675 N N . ARG A 1 89 ? 8.871 0.586 -14.882 1.00 70.69 89 ARG A N 1
ATOM 676 C CA . ARG A 1 89 ? 9.753 0.062 -15.930 1.00 70.69 89 ARG A CA 1
ATOM 677 C C . ARG A 1 89 ? 10.736 1.145 -16.335 1.00 70.69 89 ARG A C 1
ATOM 679 O O . ARG A 1 89 ? 10.353 2.263 -16.652 1.00 70.69 89 ARG A O 1
ATOM 686 N N . ALA A 1 90 ? 12.016 0.793 -16.354 1.00 55.34 90 ALA A N 1
ATOM 687 C CA . ALA A 1 90 ? 13.059 1.701 -16.797 1.00 55.34 90 ALA A CA 1
ATOM 688 C C . ALA A 1 90 ? 12.766 2.248 -18.204 1.00 55.34 90 ALA A C 1
ATOM 690 O O . ALA A 1 90 ? 12.337 1.515 -19.095 1.00 55.34 90 ALA A O 1
ATOM 691 N N . HIS A 1 91 ? 13.015 3.543 -18.392 1.00 51.78 91 HIS A N 1
ATOM 692 C CA . HIS A 1 91 ? 12.693 4.311 -19.593 1.00 51.78 91 HIS A CA 1
ATOM 693 C C . HIS A 1 91 ? 13.528 3.926 -20.827 1.00 51.78 91 HIS A C 1
ATOM 695 O O . HIS A 1 91 ? 14.404 4.670 -21.266 1.00 51.78 91 HIS A O 1
ATOM 701 N N . ASN A 1 92 ? 13.236 2.788 -21.447 1.00 47.12 92 ASN A N 1
ATOM 702 C CA . ASN A 1 92 ? 13.738 2.461 -22.785 1.00 47.12 92 ASN A CA 1
ATOM 703 C C . ASN A 1 92 ? 12.638 2.102 -23.795 1.00 47.12 92 ASN A C 1
ATOM 705 O O . ASN A 1 92 ? 12.954 1.828 -24.953 1.00 47.12 92 ASN A O 1
ATOM 709 N N . THR A 1 93 ? 11.354 2.202 -23.423 1.00 44.91 93 THR A N 1
ATOM 710 C CA . THR A 1 93 ? 10.241 2.144 -24.384 1.00 44.91 93 THR A CA 1
ATOM 711 C C . THR A 1 93 ? 9.247 3.301 -24.174 1.00 44.91 93 THR A C 1
ATOM 713 O O . THR A 1 93 ? 8.885 3.587 -23.037 1.00 44.91 93 THR A O 1
ATOM 716 N N . PRO A 1 94 ? 8.787 3.996 -25.237 1.00 44.84 94 PRO A N 1
ATOM 717 C CA . PRO A 1 94 ? 7.932 5.191 -25.118 1.00 44.84 94 PRO A CA 1
ATOM 718 C C . PRO A 1 94 ? 6.491 4.949 -24.636 1.00 44.84 94 PRO A C 1
ATOM 720 O O . PRO A 1 94 ? 5.694 5.882 -24.660 1.00 44.84 94 PRO A O 1
ATOM 723 N N . VAL A 1 95 ? 6.124 3.708 -24.301 1.00 47.72 95 VAL A N 1
ATOM 724 C CA . VAL A 1 95 ? 4.718 3.276 -24.161 1.00 47.72 95 VAL A CA 1
ATOM 725 C C . VAL A 1 95 ? 4.407 2.712 -22.770 1.00 47.72 95 VAL A C 1
ATOM 727 O O . VAL A 1 95 ? 3.245 2.687 -22.371 1.00 47.72 95 VAL A O 1
ATOM 730 N N . ASP A 1 96 ? 5.429 2.341 -21.999 1.00 55.34 96 ASP A N 1
ATOM 731 C CA . ASP A 1 96 ? 5.263 1.812 -20.648 1.00 55.34 96 ASP A CA 1
ATOM 732 C C . ASP A 1 96 ? 5.597 2.919 -19.643 1.00 55.34 96 ASP A C 1
ATOM 734 O O . ASP A 1 96 ? 6.751 3.144 -19.283 1.00 55.34 96 ASP A O 1
ATOM 738 N N . HIS A 1 97 ? 4.574 3.672 -19.247 1.00 69.62 97 HIS A N 1
ATOM 739 C CA . HIS A 1 97 ? 4.678 4.598 -18.124 1.00 69.62 97 HIS A CA 1
ATOM 740 C C . HIS A 1 97 ? 4.818 3.818 -16.816 1.00 69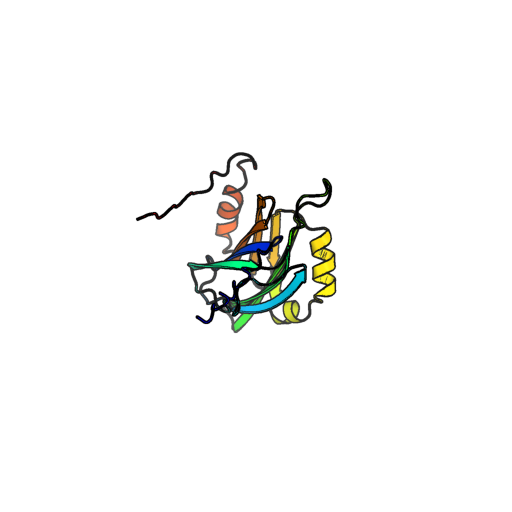.62 97 HIS A C 1
ATOM 742 O O . HIS A 1 97 ? 4.346 2.689 -16.723 1.00 69.62 97 HIS A O 1
ATOM 748 N N . ASP A 1 98 ? 5.416 4.436 -15.799 1.00 82.38 98 ASP A N 1
ATOM 749 C CA . ASP A 1 98 ? 5.329 3.924 -14.435 1.00 82.38 98 ASP A CA 1
ATOM 750 C C . ASP A 1 98 ? 3.861 3.841 -14.001 1.00 82.38 98 ASP A C 1
ATOM 752 O O . ASP A 1 98 ? 3.073 4.752 -14.269 1.00 82.38 98 ASP A O 1
ATOM 756 N N . GLN A 1 99 ? 3.489 2.757 -13.333 1.00 88.94 99 GLN A N 1
ATOM 757 C CA . GLN A 1 99 ? 2.110 2.485 -12.942 1.00 88.94 99 GLN A CA 1
ATOM 758 C C . GLN A 1 99 ? 2.029 2.169 -11.461 1.00 88.94 99 GLN A C 1
ATOM 760 O O . GLN A 1 99 ? 2.935 1.569 -10.876 1.00 88.94 99 GLN A O 1
ATOM 765 N N . ILE A 1 100 ? 0.907 2.546 -10.865 1.00 90.06 100 ILE A N 1
ATOM 766 C CA . ILE A 1 100 ? 0.578 2.223 -9.486 1.00 90.06 100 ILE A CA 1
ATOM 767 C C . ILE A 1 100 ? -0.834 1.675 -9.386 1.00 90.06 100 ILE A C 1
ATOM 769 O O . ILE A 1 100 ? -1.694 1.941 -10.222 1.00 90.06 100 ILE A O 1
ATOM 773 N N . SER A 1 101 ? -1.068 0.903 -8.336 1.00 93.31 101 SER A N 1
ATOM 774 C CA . SER A 1 101 ? -2.414 0.543 -7.919 1.00 93.31 101 SER A CA 1
ATOM 775 C C . SER A 1 101 ? -2.491 0.566 -6.408 1.00 93.31 101 SER A C 1
ATOM 777 O O . SER A 1 101 ? -1.591 0.061 -5.727 1.00 93.31 101 SER A O 1
ATOM 779 N N . VAL A 1 102 ? -3.563 1.155 -5.889 1.00 92.31 102 VAL A N 1
ATOM 780 C CA . VAL A 1 102 ? -3.821 1.190 -4.453 1.00 92.31 102 VAL A CA 1
ATOM 781 C C . VAL A 1 102 ? -5.201 0.651 -4.118 1.00 92.31 102 VAL A C 1
ATOM 783 O O . VAL A 1 102 ? -6.169 0.840 -4.847 1.00 92.31 102 VAL A O 1
ATOM 786 N N . THR A 1 103 ? -5.299 -0.020 -2.978 1.00 94.19 103 THR A N 1
ATOM 787 C CA . THR A 1 103 ? -6.580 -0.432 -2.397 1.00 94.19 103 THR A CA 1
ATOM 788 C C . THR A 1 103 ? -6.463 -0.474 -0.882 1.00 94.19 103 THR A C 1
ATOM 790 O O . THR A 1 103 ? -5.361 -0.589 -0.339 1.00 94.19 103 THR A O 1
ATOM 793 N N . CYS A 1 104 ? -7.586 -0.377 -0.179 1.00 92.31 104 CYS A N 1
ATOM 794 C CA . CYS A 1 104 ? -7.621 -0.536 1.268 1.00 92.31 104 CYS A CA 1
ATOM 795 C C . CYS A 1 104 ? -8.955 -1.084 1.761 1.00 92.31 104 CYS A C 1
ATOM 797 O O . CYS A 1 104 ? -9.935 -1.119 1.020 1.00 92.31 104 CYS A O 1
ATOM 799 N N . GLY A 1 105 ? -8.985 -1.519 3.016 1.00 91.56 105 GLY A N 1
ATOM 800 C CA . GLY A 1 105 ? -10.191 -2.009 3.674 1.00 91.56 105 GLY A CA 1
ATOM 801 C C . GLY A 1 105 ? -9.862 -2.832 4.911 1.00 91.56 105 GLY A C 1
ATOM 802 O O . GLY A 1 105 ? -8.797 -2.686 5.509 1.00 91.56 105 GLY A O 1
ATOM 803 N N . GLU A 1 106 ? -10.776 -3.721 5.293 1.00 93.25 106 GLU A N 1
ATOM 804 C CA . GLU A 1 106 ? -10.570 -4.650 6.409 1.00 93.25 106 GLU A CA 1
ATOM 805 C C . GLU A 1 106 ? -9.373 -5.563 6.146 1.00 93.25 106 GLU A C 1
ATOM 807 O O . GLU A 1 106 ? -9.256 -6.148 5.064 1.00 93.25 106 GLU A O 1
ATOM 812 N N . LYS A 1 107 ? -8.514 -5.742 7.154 1.00 94.62 107 LYS A N 1
ATOM 813 C CA . LYS A 1 107 ? -7.306 -6.560 7.024 1.00 94.62 107 LYS A CA 1
ATOM 814 C C . LYS A 1 107 ? -7.605 -7.982 6.557 1.00 94.62 107 LYS A C 1
ATOM 816 O O . LYS A 1 107 ? -6.933 -8.456 5.650 1.00 94.62 107 LYS A O 1
ATOM 821 N N . SER A 1 108 ? -8.635 -8.626 7.102 1.00 94.38 108 SER A N 1
ATOM 822 C CA . SER A 1 108 ? -9.019 -9.989 6.708 1.00 94.38 108 SER A CA 1
ATOM 823 C C . SER A 1 108 ? -9.307 -10.111 5.208 1.00 94.38 108 SER A C 1
ATOM 825 O O . SER A 1 108 ? -8.848 -11.054 4.576 1.00 94.38 108 SER A O 1
ATOM 827 N N . LYS A 1 109 ? -9.979 -9.121 4.609 1.00 94.00 109 LYS A N 1
ATOM 828 C CA . LYS A 1 109 ? -10.246 -9.094 3.163 1.00 94.00 109 LYS A CA 1
ATOM 829 C C . LYS A 1 109 ? -8.996 -8.817 2.339 1.00 94.00 109 LYS A C 1
ATOM 831 O O . LYS A 1 109 ? -8.841 -9.378 1.261 1.00 94.00 109 LYS A O 1
ATOM 836 N N . MET A 1 110 ? -8.118 -7.936 2.817 1.00 94.81 110 MET A N 1
ATOM 837 C CA . MET A 1 110 ? -6.849 -7.666 2.132 1.00 94.81 110 MET A CA 1
ATOM 838 C C . MET A 1 110 ? -5.918 -8.885 2.189 1.00 94.81 110 MET A C 1
ATOM 840 O O . MET A 1 110 ? -5.192 -9.154 1.233 1.00 94.81 110 MET A O 1
ATOM 844 N N . ASP A 1 111 ? -5.980 -9.663 3.272 1.00 94.81 111 ASP A N 1
ATOM 845 C CA . ASP A 1 111 ? -5.193 -10.883 3.438 1.00 94.81 111 ASP A CA 1
ATOM 846 C C . ASP A 1 111 ? -5.554 -11.958 2.392 1.00 94.81 111 ASP A C 1
ATOM 848 O O . ASP A 1 111 ? -4.658 -12.683 1.944 1.00 94.81 111 ASP A O 1
ATOM 852 N N . GLU A 1 112 ? -6.816 -11.987 1.945 1.00 95.44 112 GLU A N 1
ATOM 853 C CA . GLU A 1 112 ? -7.368 -12.890 0.920 1.00 95.44 112 GLU A CA 1
ATOM 854 C C . GLU A 1 112 ? -7.011 -12.505 -0.528 1.00 95.44 112 GLU A C 1
ATOM 856 O O . GLU A 1 112 ? -7.211 -13.307 -1.445 1.00 95.44 112 GLU A O 1
ATOM 861 N N . LEU A 1 113 ? -6.489 -11.297 -0.773 1.00 93.50 113 LEU A N 1
ATOM 862 C CA . LEU A 1 113 ? -6.186 -10.853 -2.133 1.00 93.50 113 LEU A CA 1
ATOM 863 C C . LEU A 1 113 ? -5.038 -11.661 -2.755 1.00 93.50 113 LEU A C 1
ATOM 865 O O . LEU A 1 113 ? -3.980 -11.874 -2.159 1.00 93.50 113 LEU A O 1
ATOM 869 N N . SER A 1 114 ? -5.243 -12.076 -4.008 1.00 95.19 114 SER A N 1
ATOM 870 C CA . SER A 1 114 ? -4.223 -12.761 -4.801 1.00 95.19 114 SER A CA 1
ATOM 871 C C . SER A 1 114 ? -3.147 -11.777 -5.257 1.00 95.19 114 SER A C 1
ATOM 873 O O . SER A 1 114 ? -3.432 -10.801 -5.952 1.00 95.19 114 SER A O 1
ATOM 875 N N . TRP A 1 115 ? -1.892 -12.074 -4.923 1.00 94.06 115 TRP A N 1
ATOM 876 C CA . TRP A 1 115 ? -0.741 -11.287 -5.365 1.00 94.06 115 TRP A CA 1
ATOM 877 C C . TRP A 1 115 ? -0.552 -11.333 -6.884 1.00 94.06 115 TRP A C 1
ATOM 879 O O . TRP A 1 115 ? -0.193 -10.318 -7.470 1.00 94.06 115 TRP A O 1
ATOM 889 N N . ASP A 1 116 ? -0.896 -12.442 -7.540 1.00 94.69 116 ASP A N 1
ATOM 890 C CA . ASP A 1 116 ? -0.875 -12.531 -9.006 1.00 94.69 116 ASP A CA 1
ATOM 891 C C . ASP A 1 116 ? -1.916 -11.599 -9.641 1.00 94.69 116 ASP A C 1
ATOM 893 O O . ASP A 1 116 ? -1.659 -10.971 -10.670 1.00 94.69 116 ASP A O 1
ATOM 897 N N . LEU A 1 117 ? -3.095 -11.469 -9.020 1.00 93.44 117 LEU A N 1
ATOM 898 C CA . LEU A 1 117 ? -4.110 -10.514 -9.464 1.00 93.44 117 LEU A CA 1
ATOM 899 C C . LEU A 1 117 ? -3.634 -9.070 -9.261 1.00 93.44 117 LEU A C 1
ATOM 901 O O . LEU A 1 117 ? -3.789 -8.252 -10.166 1.00 93.44 117 LEU A O 1
ATOM 905 N N . ILE A 1 118 ? -3.019 -8.761 -8.116 1.00 94.06 118 ILE A N 1
ATOM 906 C CA . ILE A 1 118 ? -2.439 -7.434 -7.849 1.00 94.06 118 ILE A CA 1
ATOM 907 C C . ILE A 1 118 ? -1.371 -7.104 -8.903 1.00 94.06 118 ILE A C 1
ATOM 909 O O . ILE A 1 118 ? -1.380 -6.007 -9.466 1.00 94.06 118 ILE A O 1
ATOM 913 N N . GLU A 1 119 ? -0.509 -8.065 -9.251 1.00 93.50 119 GLU A N 1
ATOM 914 C CA . GLU A 1 119 ? 0.498 -7.891 -10.301 1.00 93.50 119 GLU A CA 1
ATOM 915 C C . GLU A 1 119 ? -0.129 -7.606 -11.680 1.00 93.50 119 GLU A C 1
ATOM 917 O O . GLU A 1 119 ? 0.427 -6.857 -12.490 1.00 93.50 119 GLU A O 1
ATOM 922 N N . GLN A 1 120 ? -1.280 -8.208 -11.983 1.00 91.12 120 GLN A N 1
ATOM 923 C CA . GLN A 1 120 ? -1.999 -7.961 -13.234 1.00 91.12 120 GLN A CA 1
ATOM 924 C C . GLN A 1 120 ? -2.691 -6.597 -13.256 1.00 91.12 120 GLN A C 1
ATOM 926 O O . GLN A 1 120 ? -2.706 -5.951 -14.305 1.00 91.12 120 GLN A O 1
ATOM 931 N N . ILE A 1 121 ? -3.251 -6.159 -12.127 1.00 89.06 121 ILE A N 1
ATOM 932 C CA . ILE A 1 121 ? -3.935 -4.866 -12.014 1.00 89.06 121 ILE A CA 1
ATOM 933 C C . ILE A 1 121 ? -2.931 -3.723 -12.172 1.00 89.06 121 ILE A C 1
ATOM 935 O O . ILE A 1 121 ? -3.167 -2.821 -12.978 1.00 89.06 121 ILE A O 1
ATOM 939 N N . VAL A 1 122 ? -1.786 -3.784 -11.480 1.00 89.81 122 VAL A N 1
ATOM 940 C CA . VAL A 1 122 ? -0.793 -2.700 -11.534 1.00 89.81 122 VAL A CA 1
ATOM 941 C C . VAL A 1 122 ? -0.249 -2.473 -12.948 1.00 89.81 122 VAL A C 1
ATOM 943 O O . VAL A 1 122 ? -0.041 -1.325 -13.307 1.00 89.81 122 VAL A O 1
ATOM 946 N N . LYS A 1 123 ? -0.166 -3.517 -13.799 1.00 86.44 123 LYS A N 1
ATOM 947 C CA . LYS A 1 123 ? 0.249 -3.436 -15.226 1.00 86.44 123 LYS A CA 1
ATOM 948 C C . LYS A 1 123 ? -0.609 -2.496 -16.093 1.00 86.44 123 LYS A C 1
ATOM 950 O O . LYS A 1 123 ? -0.311 -2.293 -17.274 1.00 86.44 123 LYS A O 1
ATOM 955 N N . ARG A 1 124 ? -1.739 -2.018 -15.574 1.00 83.44 124 ARG A N 1
ATOM 956 C CA . ARG A 1 124 ? -2.682 -1.123 -16.263 1.00 83.44 124 ARG A CA 1
ATOM 957 C C . ARG A 1 124 ? -3.070 0.070 -15.390 1.00 83.44 124 ARG A C 1
ATOM 959 O O . ARG A 1 124 ? -4.060 0.738 -15.683 1.00 83.44 124 ARG A O 1
ATOM 966 N N . GLY A 1 125 ? -2.331 0.287 -14.305 1.00 81.00 125 GLY A N 1
ATOM 967 C CA . GLY A 1 125 ? -2.609 1.325 -13.329 1.00 81.00 125 GLY A CA 1
ATOM 968 C C . GLY A 1 125 ? -2.310 2.732 -13.856 1.00 81.00 125 GLY A C 1
ATOM 969 O O . GLY A 1 125 ? -1.553 2.893 -14.816 1.00 81.00 125 GLY A O 1
ATOM 970 N N . PRO A 1 126 ? -2.902 3.773 -13.255 1.00 82.44 126 PRO A N 1
ATOM 971 C CA . PRO A 1 126 ? -2.510 5.154 -13.513 1.00 82.44 126 PRO A CA 1
ATOM 972 C C . PRO A 1 126 ? -1.166 5.489 -12.831 1.00 82.44 126 PRO A C 1
ATOM 974 O O . PRO A 1 126 ? -0.624 4.697 -12.068 1.00 82.44 126 PRO A O 1
ATOM 977 N N . GLN A 1 127 ? -0.641 6.696 -13.066 1.00 81.00 127 GLN A N 1
ATOM 978 C CA . GLN A 1 127 ? 0.510 7.249 -12.322 1.00 81.00 127 GLN A CA 1
ATOM 979 C C . GLN A 1 127 ? 0.128 7.869 -10.967 1.00 81.00 127 GLN A C 1
ATOM 981 O O . GLN A 1 127 ? 0.990 8.116 -10.123 1.00 81.00 127 GLN A O 1
ATOM 986 N N . VAL A 1 128 ? -1.164 8.151 -10.787 1.00 79.44 128 VAL A N 1
ATOM 987 C CA . VAL A 1 128 ? -1.779 8.685 -9.570 1.00 79.44 128 VAL A CA 1
ATOM 988 C C . VAL A 1 128 ? -3.009 7.836 -9.292 1.00 79.44 128 VAL A C 1
ATOM 990 O O . VAL A 1 128 ? -3.884 7.760 -10.155 1.00 79.44 128 VAL A O 1
ATOM 993 N N . ASP A 1 129 ? -3.087 7.226 -8.116 1.00 79.38 129 ASP A N 1
ATOM 994 C CA . ASP A 1 129 ? -4.200 6.362 -7.733 1.00 79.38 129 ASP A CA 1
ATOM 995 C C . ASP A 1 129 ? -4.641 6.647 -6.300 1.00 79.38 129 ASP A C 1
ATOM 997 O O . ASP A 1 129 ? -3.840 7.018 -5.436 1.00 79.38 129 ASP A O 1
ATOM 1001 N N . LYS A 1 130 ? -5.944 6.512 -6.066 1.00 86.25 130 LYS A N 1
ATOM 1002 C CA . LYS A 1 130 ? -6.586 6.828 -4.791 1.00 86.25 130 LYS A CA 1
ATOM 1003 C C . LYS A 1 130 ? -7.687 5.831 -4.528 1.00 86.25 130 LYS A C 1
ATOM 1005 O O . LYS A 1 130 ? -8.540 5.605 -5.383 1.00 86.25 130 LYS A O 1
ATOM 1010 N N . TYR A 1 131 ? -7.734 5.330 -3.305 1.00 84.31 131 TYR A N 1
ATOM 1011 C CA . TYR A 1 131 ? -8.800 4.439 -2.882 1.00 84.31 131 TYR A CA 1
ATOM 1012 C C . TYR A 1 131 ? -9.353 4.864 -1.529 1.00 84.31 131 TYR A C 1
ATOM 1014 O O . TYR A 1 131 ? -8.620 5.329 -0.653 1.00 84.31 131 TYR A O 1
ATOM 1022 N N . TRP A 1 132 ? -10.664 4.710 -1.371 1.00 85.31 132 TRP A N 1
ATOM 1023 C CA . TRP A 1 132 ? -11.377 4.950 -0.125 1.00 85.31 132 TRP A CA 1
ATOM 1024 C C . TRP A 1 132 ? -12.309 3.780 0.158 1.00 85.31 132 TRP A C 1
ATOM 1026 O O . TRP A 1 132 ? -13.154 3.440 -0.674 1.00 85.31 132 TRP A O 1
ATOM 1036 N N . ASP A 1 133 ? -12.177 3.205 1.349 1.00 83.06 133 ASP A N 1
ATOM 1037 C CA . ASP A 1 133 ? -13.081 2.178 1.839 1.00 83.06 133 ASP A CA 1
ATOM 1038 C C . ASP A 1 133 ? -14.108 2.785 2.798 1.00 83.06 133 ASP A C 1
ATOM 1040 O O . ASP A 1 133 ? -13.780 3.319 3.860 1.00 83.06 133 ASP A O 1
ATOM 1044 N N . ASN A 1 134 ? -15.385 2.694 2.427 1.00 79.81 134 ASN A N 1
ATOM 1045 C CA . ASN A 1 134 ? -16.474 3.234 3.238 1.00 79.81 134 ASN A CA 1
ATOM 1046 C C . ASN A 1 134 ? -16.735 2.416 4.512 1.00 79.81 134 ASN A C 1
ATOM 1048 O O . ASN A 1 134 ? -17.376 2.916 5.433 1.00 79.81 1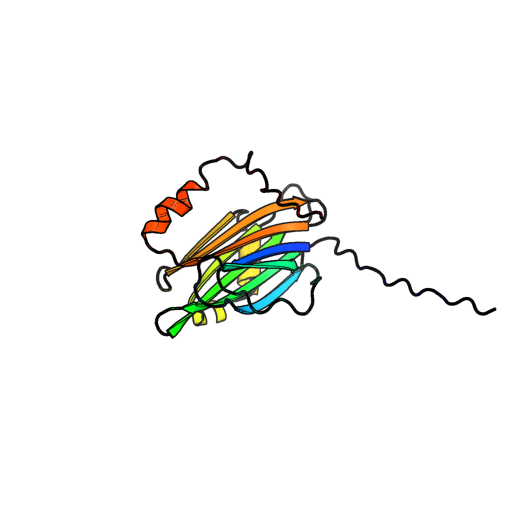34 ASN A O 1
ATOM 1052 N N . LYS A 1 135 ? -16.300 1.154 4.580 1.00 82.12 135 LYS A N 1
ATOM 1053 C CA . LYS A 1 135 ? -16.572 0.316 5.749 1.00 82.12 135 LYS A CA 1
ATOM 1054 C C . LYS A 1 135 ? -15.594 0.645 6.873 1.00 82.12 135 LYS A C 1
ATOM 1056 O O . LYS A 1 135 ? -16.033 0.965 7.971 1.00 82.12 135 LYS A O 1
ATOM 1061 N N . THR A 1 136 ? -14.299 0.649 6.578 1.00 81.25 136 THR A N 1
ATOM 1062 C CA . THR A 1 136 ? -13.236 0.971 7.540 1.00 81.25 136 THR A CA 1
ATOM 1063 C C . THR A 1 136 ? -12.954 2.467 7.651 1.00 81.25 136 THR A C 1
ATOM 1065 O O . THR A 1 136 ? -12.157 2.874 8.491 1.00 81.25 136 THR A O 1
ATOM 1068 N N . GLN A 1 137 ? -13.581 3.299 6.807 1.00 81.75 137 GLN A N 1
ATOM 1069 C CA . GLN A 1 137 ? -13.331 4.746 6.713 1.00 81.75 137 GLN A CA 1
ATOM 1070 C C . GLN A 1 137 ? -11.851 5.084 6.452 1.00 81.75 137 GLN A C 1
ATOM 1072 O O . GLN A 1 137 ? -11.369 6.162 6.814 1.00 81.75 137 GLN A O 1
ATOM 1077 N N . THR A 1 138 ? -11.125 4.171 5.802 1.00 82.50 138 THR A N 1
ATOM 1078 C CA . THR A 1 138 ? -9.710 4.341 5.463 1.00 82.50 138 THR A CA 1
ATOM 1079 C C . THR A 1 138 ? -9.526 4.799 4.029 1.00 82.50 138 THR A C 1
ATOM 1081 O O . THR A 1 138 ? -10.376 4.589 3.161 1.00 82.50 138 THR A O 1
ATOM 1084 N N . CYS A 1 139 ? -8.397 5.448 3.774 1.00 85.88 139 CYS A N 1
ATOM 1085 C CA . CYS A 1 139 ? -7.985 5.849 2.442 1.00 85.88 139 CYS A CA 1
ATOM 1086 C C . CYS A 1 139 ? -6.485 5.653 2.232 1.00 85.88 139 CYS A C 1
ATOM 1088 O O . CYS A 1 139 ? -5.701 5.627 3.187 1.00 85.88 139 CYS A O 1
ATOM 1090 N N . ILE A 1 140 ? -6.103 5.577 0.964 1.00 85.81 140 ILE A N 1
ATOM 1091 C CA . ILE A 1 140 ? -4.723 5.653 0.489 1.00 85.81 140 ILE A CA 1
ATOM 1092 C C . ILE A 1 140 ? -4.675 6.542 -0.746 1.00 85.81 140 ILE A C 1
ATOM 1094 O O . ILE A 1 140 ? -5.552 6.474 -1.610 1.00 85.81 140 ILE A O 1
ATOM 1098 N N . ASP A 1 141 ? -3.649 7.380 -0.800 1.00 83.31 141 ASP A N 1
ATOM 1099 C CA . ASP A 1 141 ? -3.293 8.208 -1.947 1.00 83.31 141 ASP A CA 1
ATOM 1100 C C . ASP A 1 141 ? -1.850 7.883 -2.313 1.00 83.31 141 ASP A C 1
ATOM 1102 O O . ASP A 1 141 ? -0.976 7.897 -1.438 1.00 83.31 141 ASP A O 1
ATOM 1106 N N . ALA A 1 142 ? -1.599 7.565 -3.577 1.00 81.44 142 ALA A N 1
ATOM 1107 C CA . ALA A 1 142 ? -0.258 7.323 -4.070 1.00 81.44 142 ALA A CA 1
ATOM 1108 C C . ALA A 1 142 ? -0.038 7.991 -5.423 1.00 81.44 142 ALA A C 1
ATOM 1110 O O . ALA A 1 142 ? -0.947 8.117 -6.246 1.00 81.44 142 ALA A O 1
ATOM 1111 N N . PHE A 1 143 ? 1.198 8.416 -5.653 1.00 81.81 143 PHE A N 1
ATOM 1112 C CA . PHE A 1 143 ? 1.609 9.007 -6.916 1.00 81.81 143 PHE A CA 1
ATOM 1113 C C . PHE A 1 143 ? 3.103 8.827 -7.157 1.00 81.81 143 PHE A C 1
ATOM 1115 O O . PHE A 1 143 ? 3.917 8.844 -6.227 1.00 81.81 143 PHE A O 1
ATOM 1122 N N . ILE A 1 144 ? 3.461 8.692 -8.429 1.00 78.06 144 ILE A N 1
ATOM 1123 C CA . ILE A 1 144 ? 4.850 8.752 -8.881 1.00 78.06 144 ILE A CA 1
ATOM 1124 C C . ILE A 1 144 ? 5.238 10.223 -9.058 1.00 78.06 144 ILE A C 1
ATOM 1126 O O . ILE A 1 144 ? 4.561 10.980 -9.752 1.00 78.06 144 ILE A O 1
ATOM 1130 N N . VAL A 1 145 ? 6.307 10.640 -8.382 1.00 71.69 145 VAL A N 1
ATOM 1131 C CA . VAL A 1 145 ? 6.804 12.026 -8.371 1.00 71.69 145 VAL A CA 1
ATOM 1132 C C . VAL A 1 145 ? 7.696 12.298 -9.572 1.00 71.69 145 VAL A C 1
ATOM 1134 O O . VAL A 1 145 ? 7.605 13.349 -10.198 1.00 71.69 145 VAL A O 1
ATOM 1137 N N . GLU A 1 146 ? 8.596 11.366 -9.849 1.00 69.31 146 GLU A N 1
ATOM 1138 C CA . GLU A 1 146 ? 9.614 11.499 -10.876 1.00 69.31 146 GLU A CA 1
ATOM 1139 C C . GLU A 1 146 ? 10.085 10.109 -11.282 1.00 69.31 146 GLU A C 1
ATOM 1141 O O . GLU A 1 146 ? 10.188 9.208 -10.444 1.00 69.31 146 GLU A O 1
ATOM 1146 N N . SER A 1 147 ? 10.406 9.983 -12.560 1.00 63.75 147 SER A N 1
ATOM 1147 C CA . SER A 1 147 ? 11.008 8.806 -13.165 1.00 63.75 147 SER A CA 1
ATOM 1148 C C . SER A 1 147 ? 12.326 9.268 -13.778 1.00 63.75 147 SER A C 1
ATOM 1150 O O . SER A 1 147 ? 12.338 9.989 -14.778 1.00 63.75 147 SER A O 1
ATOM 1152 N N . VAL A 1 148 ? 13.445 8.934 -13.138 1.00 63.50 148 VAL A N 1
ATOM 1153 C CA . VAL A 1 148 ? 14.785 9.190 -13.685 1.00 63.50 148 VAL A CA 1
ATOM 1154 C C . VAL A 1 148 ? 15.334 7.908 -14.304 1.00 63.50 148 VAL A C 1
ATOM 1156 O O . VAL A 1 148 ? 14.764 6.835 -14.135 1.00 63.50 148 VAL A O 1
ATOM 1159 N N . ALA A 1 149 ? 16.443 8.011 -15.040 1.00 57.94 149 ALA A N 1
ATOM 1160 C CA . ALA A 1 149 ? 16.988 6.899 -15.825 1.00 57.94 149 ALA A CA 1
ATOM 1161 C C . ALA A 1 149 ? 17.171 5.586 -15.030 1.00 57.94 149 ALA A C 1
ATOM 1163 O O . ALA A 1 149 ? 16.968 4.512 -15.593 1.00 57.94 149 ALA A O 1
ATOM 1164 N N . ASP A 1 150 ? 17.493 5.682 -13.736 1.00 57.53 150 ASP A N 1
ATOM 1165 C CA . ASP A 1 150 ? 17.866 4.531 -12.904 1.00 57.53 150 ASP A CA 1
ATOM 1166 C C . ASP A 1 150 ? 16.807 4.152 -11.845 1.00 57.53 150 ASP A C 1
ATOM 1168 O O . ASP A 1 150 ? 16.876 3.070 -11.255 1.00 57.53 150 ASP A O 1
ATOM 1172 N N . TYR A 1 151 ? 15.833 5.028 -11.558 1.00 57.31 151 TYR A N 1
ATOM 1173 C CA . TYR A 1 151 ? 14.789 4.759 -10.562 1.00 57.31 151 TYR A CA 1
ATOM 1174 C C . TYR A 1 151 ? 13.572 5.685 -10.663 1.00 57.31 151 TYR A C 1
ATOM 1176 O O . TYR A 1 151 ? 13.667 6.815 -11.142 1.00 57.31 151 TYR A O 1
ATOM 1184 N N . SER A 1 152 ? 12.454 5.239 -10.087 1.00 63.50 152 SER A N 1
ATOM 1185 C CA . SER A 1 152 ? 11.247 6.058 -9.909 1.00 63.50 152 SER A CA 1
ATOM 1186 C C . SER A 1 152 ? 10.997 6.379 -8.443 1.00 63.50 152 SER A C 1
ATOM 1188 O O . SER A 1 152 ? 11.307 5.583 -7.554 1.00 63.50 152 SER A O 1
ATOM 1190 N N . ILE A 1 153 ? 10.450 7.560 -8.168 1.00 71.38 153 ILE A N 1
ATOM 1191 C CA . ILE A 1 153 ? 10.088 8.001 -6.819 1.00 71.38 153 ILE A CA 1
ATOM 1192 C C . ILE A 1 153 ? 8.583 7.837 -6.643 1.00 71.38 153 ILE A C 1
ATOM 1194 O O . ILE A 1 153 ? 7.801 8.545 -7.271 1.00 71.38 153 ILE A O 1
ATOM 1198 N N . LEU A 1 154 ? 8.189 6.943 -5.743 1.00 70.12 154 LEU A N 1
ATOM 1199 C CA . LEU A 1 154 ? 6.804 6.706 -5.353 1.00 70.12 154 LEU A CA 1
ATOM 1200 C C . LEU A 1 154 ? 6.553 7.315 -3.975 1.00 70.12 154 LEU A C 1
ATOM 1202 O O . LEU A 1 154 ? 7.325 7.084 -3.043 1.00 70.12 154 LEU A O 1
ATOM 1206 N N . VAL A 1 155 ? 5.470 8.069 -3.823 1.00 76.19 155 VAL A N 1
ATOM 1207 C CA . VAL A 1 155 ? 5.017 8.587 -2.528 1.00 76.19 155 VAL A CA 1
ATOM 1208 C C . VAL A 1 155 ? 3.618 8.069 -2.252 1.00 76.19 155 VAL A C 1
ATOM 1210 O O . VAL A 1 155 ? 2.771 8.064 -3.141 1.00 76.19 155 VAL A O 1
ATOM 1213 N N . SER A 1 156 ? 3.388 7.644 -1.013 1.00 63.41 156 SER A N 1
ATOM 1214 C CA . SER A 1 156 ? 2.086 7.201 -0.528 1.00 63.41 156 SER A CA 1
ATOM 1215 C C . SER A 1 156 ? 1.785 7.795 0.847 1.00 63.41 156 SER A C 1
ATOM 1217 O O . SER A 1 156 ? 2.658 7.855 1.722 1.00 63.41 156 SER A O 1
ATOM 1219 N N . ASP A 1 157 ? 0.551 8.251 1.028 1.00 70.69 157 ASP A N 1
ATOM 1220 C CA . ASP A 1 157 ? 0.033 8.761 2.295 1.00 70.69 157 ASP A CA 1
ATOM 1221 C C . ASP A 1 157 ? -1.190 7.915 2.716 1.00 70.69 157 ASP A C 1
ATOM 1223 O O . ASP A 1 157 ? -2.141 7.736 1.949 1.00 70.69 157 ASP A O 1
ATOM 1227 N N . PHE A 1 158 ? -1.162 7.396 3.948 1.00 75.00 158 PHE A N 1
ATOM 1228 C CA . PHE A 1 158 ? -2.186 6.511 4.521 1.00 75.00 158 PHE A CA 1
ATOM 1229 C C . PHE A 1 158 ? -2.984 7.264 5.579 1.00 75.00 158 PHE A C 1
ATOM 1231 O O . PHE A 1 158 ? -2.411 8.045 6.349 1.00 75.00 158 PHE A O 1
ATOM 1238 N N . GLY A 1 159 ? -4.296 7.040 5.642 1.00 65.88 159 GLY A N 1
ATOM 1239 C CA . GLY A 1 159 ? -5.116 7.783 6.590 1.00 65.88 159 GLY A CA 1
ATOM 1240 C C . GLY A 1 159 ? -6.553 7.330 6.774 1.00 65.88 159 GLY A C 1
ATOM 1241 O O . GLY A 1 159 ? -7.039 6.409 6.117 1.00 65.88 159 GLY A O 1
ATOM 1242 N N . PHE A 1 160 ? -7.224 8.063 7.664 1.00 58.16 160 PHE A N 1
ATOM 1243 C CA . PHE A 1 160 ? -8.676 8.122 7.807 1.00 58.16 160 PHE A CA 1
ATOM 1244 C C . PHE A 1 160 ? -9.179 9.475 7.301 1.00 58.16 160 PHE A C 1
ATOM 1246 O O . PHE A 1 160 ? -8.537 10.507 7.526 1.00 58.16 160 PHE A O 1
ATOM 1253 N N . ILE A 1 161 ? -10.356 9.508 6.677 1.00 53.69 161 ILE A N 1
ATOM 1254 C CA . ILE A 1 161 ? -11.046 10.776 6.418 1.00 53.69 161 ILE A CA 1
ATOM 1255 C C . ILE A 1 161 ? -12.045 11.027 7.543 1.00 53.69 161 ILE A C 1
ATOM 1257 O O . ILE A 1 161 ? -13.056 10.345 7.659 1.00 53.69 161 ILE A O 1
ATOM 1261 N N . ASN A 1 162 ? -11.801 12.085 8.317 1.00 39.50 162 ASN A N 1
ATOM 1262 C CA . ASN A 1 162 ? -12.878 12.797 8.995 1.00 39.50 162 ASN A CA 1
ATOM 1263 C C . ASN A 1 162 ? -13.574 13.674 7.936 1.00 39.50 162 ASN A C 1
ATOM 1265 O O 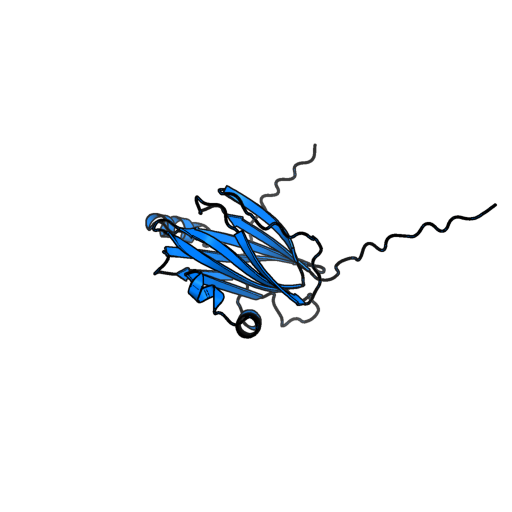. ASN A 1 162 ? -12.885 14.305 7.136 1.00 39.50 162 ASN A O 1
ATOM 1269 N N . TRP A 1 163 ? -14.907 13.691 7.879 1.00 36.25 163 TRP A N 1
ATOM 1270 C CA . TRP A 1 163 ? -15.724 14.263 6.785 1.00 36.25 163 TRP A CA 1
ATOM 1271 C C . TRP A 1 163 ? -15.312 15.689 6.334 1.00 36.25 163 TRP A C 1
ATOM 1273 O O . TRP A 1 163 ? -15.392 16.008 5.147 1.00 36.25 163 TRP A O 1
ATOM 1283 N N . ASP A 1 164 ? -14.760 16.503 7.240 1.00 39.72 164 ASP A N 1
ATOM 1284 C CA . ASP A 1 164 ? -14.222 17.851 6.977 1.00 39.72 164 ASP A CA 1
ATOM 1285 C C . ASP A 1 164 ? -12.937 17.885 6.124 1.00 39.72 164 ASP A C 1
ATOM 1287 O O . ASP A 1 164 ? -12.615 18.893 5.491 1.00 39.72 164 ASP A O 1
ATOM 1291 N N . ALA A 1 165 ? -12.193 16.781 6.051 1.00 40.81 165 ALA A N 1
ATOM 1292 C CA . ALA A 1 165 ? -10.946 16.695 5.303 1.00 40.81 165 ALA A CA 1
ATOM 1293 C C . ALA A 1 165 ? -11.175 16.627 3.783 1.00 40.81 165 ALA A C 1
ATOM 1295 O O . ALA A 1 165 ? -10.289 17.034 3.031 1.00 40.81 165 ALA A O 1
ATOM 1296 N N . ARG A 1 166 ? -12.359 16.211 3.301 1.00 39.69 166 ARG A N 1
ATOM 1297 C CA . ARG A 1 166 ? -12.667 16.168 1.854 1.00 39.69 166 ARG A CA 1
ATOM 1298 C C . ARG A 1 166 ? -12.408 17.513 1.162 1.00 39.69 166 ARG A C 1
ATOM 1300 O O . ARG A 1 166 ? -11.952 17.531 0.026 1.00 39.69 166 ARG A O 1
ATOM 1307 N N . SER A 1 167 ? -12.617 18.631 1.859 1.00 37.28 167 SER A N 1
ATOM 1308 C CA . SER A 1 167 ? -12.364 19.977 1.331 1.00 37.28 167 SER A CA 1
ATOM 1309 C C . SER A 1 167 ? -10.870 20.334 1.242 1.00 37.28 167 SER A C 1
ATOM 1311 O O . SER A 1 167 ? -10.477 21.006 0.290 1.00 37.28 167 SER A O 1
ATOM 1313 N N . LYS A 1 168 ? -10.025 19.835 2.160 1.00 41.25 168 LYS A N 1
ATOM 1314 C CA . LYS A 1 168 ? -8.562 20.054 2.177 1.00 41.25 168 LYS A CA 1
ATOM 1315 C C . LYS A 1 168 ? -7.790 19.099 1.261 1.00 41.25 168 LYS A C 1
ATOM 1317 O O . LYS A 1 168 ? -6.770 19.492 0.701 1.00 41.25 168 LYS A O 1
ATOM 1322 N N . TRP A 1 169 ? -8.283 17.875 1.066 1.00 35.44 169 TRP A N 1
ATOM 1323 C CA . TRP A 1 169 ? -7.707 16.909 0.118 1.00 35.44 169 TRP A CA 1
ATOM 1324 C C . TRP A 1 169 ? -7.928 17.336 -1.345 1.00 35.44 169 TRP A C 1
ATOM 1326 O O . TRP A 1 169 ? -7.067 17.110 -2.191 1.00 35.44 169 TRP A O 1
ATOM 1336 N N . VAL A 1 170 ? -9.029 18.042 -1.635 1.00 34.44 170 VAL A N 1
ATOM 1337 C CA . VAL A 1 170 ? -9.328 18.595 -2.970 1.00 34.44 170 VAL A CA 1
ATOM 1338 C C . VAL A 1 170 ? -8.481 19.838 -3.299 1.00 34.44 170 VAL A C 1
ATOM 1340 O O . VAL A 1 170 ? -8.188 20.086 -4.467 1.00 34.44 170 VAL A O 1
ATOM 1343 N N . THR A 1 171 ? -8.010 20.608 -2.307 1.00 35.72 171 THR A N 1
ATOM 1344 C CA . THR A 1 171 ? -7.295 21.876 -2.573 1.00 35.72 171 THR A CA 1
ATOM 1345 C C . THR A 1 171 ? -5.837 21.711 -3.015 1.00 35.72 171 THR A C 1
ATOM 1347 O O . THR A 1 171 ? -5.263 22.663 -3.536 1.00 35.72 171 THR A O 1
ATOM 1350 N N . ARG A 1 172 ? -5.209 20.538 -2.843 1.00 38.09 172 ARG A N 1
ATOM 1351 C CA . ARG A 1 172 ? -3.795 20.342 -3.234 1.00 38.09 172 ARG A CA 1
ATOM 1352 C C . ARG A 1 172 ? -3.590 19.975 -4.711 1.00 38.09 172 ARG A C 1
ATOM 1354 O O . ARG A 1 172 ? -2.448 19.850 -5.134 1.00 38.09 172 ARG A O 1
ATOM 1361 N N . LEU A 1 173 ? -4.671 19.797 -5.480 1.00 36.97 173 LEU A N 1
ATOM 1362 C CA . LEU A 1 173 ? -4.640 19.172 -6.814 1.00 36.97 173 LEU A CA 1
ATOM 1363 C C . LEU A 1 173 ? -5.182 20.050 -7.954 1.00 36.97 173 LEU A C 1
ATOM 1365 O O . LEU A 1 173 ? -5.238 19.594 -9.091 1.00 36.97 173 LEU A O 1
ATOM 1369 N N . THR A 1 174 ? -5.551 21.309 -7.701 1.00 29.50 174 THR A N 1
ATOM 1370 C CA . THR A 1 174 ? -5.974 22.236 -8.773 1.00 29.50 174 THR A CA 1
ATOM 1371 C C . THR A 1 174 ? -4.827 23.032 -9.396 1.00 29.50 174 THR A C 1
ATOM 1373 O O . THR A 1 174 ? -5.051 23.779 -10.347 1.00 29.50 174 THR A O 1
ATOM 1376 N N . THR A 1 175 ? -3.585 22.851 -8.945 1.00 30.77 175 THR A N 1
ATOM 1377 C CA . THR A 1 175 ? -2.413 23.348 -9.672 1.00 30.77 175 THR A CA 1
ATOM 1378 C C . THR A 1 175 ? -1.836 22.226 -10.525 1.00 30.77 175 THR A C 1
ATOM 1380 O O . THR A 1 175 ? -1.248 21.283 -10.010 1.00 30.77 175 THR A O 1
ATOM 1383 N N . THR A 1 176 ? -2.049 22.359 -11.832 1.00 30.20 176 THR A N 1
ATOM 1384 C CA . THR A 1 176 ? -1.464 21.625 -12.966 1.00 30.20 176 THR A CA 1
ATOM 1385 C C . THR A 1 176 ? -0.092 20.965 -12.710 1.00 30.20 176 THR A C 1
ATOM 1387 O O . THR A 1 176 ? 0.738 21.558 -12.016 1.00 30.20 176 THR A O 1
ATOM 1390 N N . PRO A 1 177 ? 0.231 19.832 -13.379 1.00 33.44 177 PRO A N 1
ATOM 1391 C CA . PRO A 1 177 ? 1.432 19.015 -13.123 1.00 33.44 177 PRO A CA 1
ATOM 1392 C C . PRO A 1 177 ? 2.783 19.683 -13.425 1.00 33.44 177 PRO A C 1
ATOM 1394 O O . PRO A 1 177 ? 3.823 19.052 -13.304 1.00 33.44 177 PRO A O 1
ATOM 1397 N N . SER A 1 178 ? 2.811 20.943 -13.851 1.00 28.64 178 SER A N 1
ATOM 1398 C CA . SER A 1 178 ? 4.021 21.596 -14.353 1.00 28.64 178 SER A CA 1
ATOM 1399 C C . SER A 1 178 ? 4.759 22.463 -13.331 1.00 28.64 178 SER A C 1
ATOM 1401 O O . SER A 1 178 ? 5.824 22.979 -13.661 1.00 28.64 178 SER A O 1
ATOM 1403 N N . LYS A 1 179 ? 4.251 22.639 -12.101 1.00 27.94 179 LYS A N 1
ATOM 1404 C CA . LYS A 1 179 ? 4.930 23.435 -11.057 1.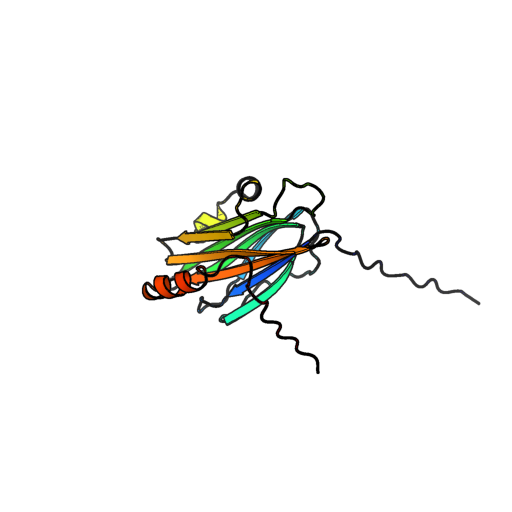00 27.94 179 LYS A CA 1
ATOM 1405 C C . LYS A 1 179 ? 4.607 22.967 -9.635 1.00 27.94 179 LYS A C 1
ATOM 1407 O O . LYS A 1 179 ? 4.073 23.731 -8.836 1.00 27.94 179 LYS A O 1
ATOM 1412 N N . LEU A 1 180 ? 4.971 21.739 -9.281 1.00 27.42 180 LEU A N 1
ATOM 1413 C CA . LEU A 1 180 ? 5.227 21.412 -7.877 1.00 27.42 180 LEU A CA 1
ATOM 1414 C C . LEU A 1 180 ? 6.734 21.484 -7.673 1.00 27.42 180 LEU A C 1
ATOM 1416 O O . LEU A 1 180 ? 7.469 20.541 -7.940 1.00 27.42 180 LEU A O 1
ATOM 1420 N N . TYR A 1 181 ? 7.186 22.663 -7.245 1.00 24.56 181 TYR A N 1
ATOM 1421 C CA . TYR A 1 181 ? 8.503 22.813 -6.654 1.00 24.56 181 TYR A CA 1
ATOM 1422 C C . TYR A 1 181 ? 8.630 21.756 -5.562 1.00 24.56 181 TYR A C 1
ATOM 1424 O O . TYR A 1 181 ? 7.891 21.777 -4.575 1.00 24.56 181 TYR A O 1
ATOM 1432 N N . ALA A 1 182 ? 9.563 20.828 -5.763 1.00 24.92 182 ALA A N 1
ATOM 1433 C CA . ALA A 1 182 ? 10.117 20.044 -4.686 1.00 24.92 182 ALA A CA 1
ATOM 1434 C C . ALA A 1 182 ? 10.476 21.024 -3.564 1.00 24.92 182 ALA A C 1
ATOM 1436 O O . ALA A 1 182 ? 11.290 21.931 -3.757 1.00 24.92 182 ALA A O 1
ATOM 1437 N N . LEU A 1 183 ? 9.835 20.876 -2.403 1.00 22.64 183 LEU A N 1
ATOM 1438 C CA . LEU A 1 183 ? 10.313 21.504 -1.184 1.00 22.64 183 LEU A CA 1
ATOM 1439 C C . LEU A 1 183 ? 11.650 20.827 -0.866 1.00 22.64 183 LEU A C 1
ATOM 1441 O O . LEU A 1 183 ? 11.717 19.781 -0.224 1.00 22.64 183 LEU A O 1
ATOM 1445 N N . HIS A 1 184 ? 12.704 21.400 -1.432 1.00 24.47 184 HIS A N 1
ATOM 1446 C CA . HIS A 1 184 ? 14.089 21.033 -1.242 1.00 24.47 184 HIS A CA 1
ATOM 1447 C C . HIS A 1 184 ? 14.482 21.462 0.172 1.00 24.47 184 HIS A C 1
ATOM 1449 O O . HIS A 1 184 ? 14.960 22.572 0.388 1.00 24.47 184 HIS A O 1
ATOM 1455 N N . ILE A 1 185 ? 14.234 20.601 1.158 1.00 23.05 185 ILE A N 1
ATOM 1456 C CA . ILE A 1 185 ? 14.892 20.718 2.459 1.00 23.05 185 ILE A CA 1
ATOM 1457 C C . ILE A 1 185 ? 16.207 19.952 2.339 1.00 23.05 185 ILE A C 1
ATOM 1459 O O . ILE A 1 185 ? 16.293 18.768 2.659 1.00 23.05 185 ILE A O 1
ATOM 1463 N N . SER A 1 186 ? 17.221 20.637 1.815 1.00 22.08 186 SER A N 1
ATOM 1464 C CA . SER A 1 186 ? 18.609 20.243 2.023 1.00 22.08 186 SER A CA 1
ATOM 1465 C C . SER A 1 186 ? 19.006 20.678 3.425 1.00 22.08 186 SER A C 1
ATOM 1467 O O . SER A 1 186 ? 19.146 21.869 3.686 1.00 22.08 186 SER A O 1
ATOM 1469 N N . TYR A 1 187 ? 19.185 19.716 4.326 1.00 22.17 187 TYR A N 1
ATOM 1470 C CA . TYR A 1 187 ? 20.093 19.908 5.448 1.00 22.17 187 TYR A CA 1
ATOM 1471 C C . TYR A 1 187 ? 21.489 19.522 4.954 1.00 22.17 187 TYR A C 1
ATOM 1473 O O . TYR A 1 187 ? 21.794 18.342 4.798 1.00 22.17 187 TYR A O 1
ATOM 1481 N N . MET A 1 188 ? 22.319 20.523 4.675 1.00 22.48 188 MET A N 1
ATOM 1482 C CA . MET A 1 188 ? 23.767 20.396 4.814 1.00 22.48 188 MET A CA 1
ATOM 1483 C C . MET A 1 188 ? 24.173 21.249 6.015 1.00 22.48 188 MET A C 1
ATOM 1485 O O . MET A 1 188 ? 23.608 22.325 6.215 1.00 22.48 188 MET A O 1
ATOM 1489 N N . TYR A 1 189 ? 25.074 20.696 6.826 1.00 30.94 189 TYR A N 1
ATOM 1490 C CA . TYR A 1 189 ? 25.737 21.365 7.945 1.00 30.94 189 TYR A CA 1
ATOM 1491 C C . TYR A 1 189 ? 26.378 22.693 7.536 1.00 30.94 189 TYR A C 1
ATOM 1493 O O . TYR A 1 189 ? 26.871 22.774 6.387 1.00 30.94 189 TYR A O 1
#

Organism: Saponaria officinalis (NCBI:txid3572)

Sequence (189 aa):
MSRSEVQSDSVEVVRFGTRVTVSNKYLTETMTLDRCNIWYGHLSVDPLPTEILPNSSVKILLGSKGAAQYSCPVSGGETAAWILAWDSRAHNTPVDHDQISVTCGEKSKMDELSWDLIEQIVKRGPQVDKYWDNKTQTCIDAFIVESVADYSILVSDFGFINWDARSKWVTRLTTTPSKLYALHISYMY

Foldseek 3Di:
DDDDDPPPPPPPQQQEWAWEKEFQAADQWKKFWDDKFAPATAFPDPPDPGIAHYRGMDIGIGGQWIKIKIWTQDPPRFIKIKMKTWHRDAPPDPPQHIFIDIEMDTPVVVVPDDRVVRRVVRSPHDQWYKYADPVRQKIKTKHWLDHDRRYTYIYMYIHGDDPVCVVVVVVVPPDDPPDDPDPPPDDDD

InterPro domains:
  IPR053085 Jasmonate-induced protein [PTHR36482] (18-146)